Protein AF-A0A067CI54-F1 (afdb_monomer_lite)

Organism: Saprolegnia parasitica (strain CBS 223.65) (NCBI:txid695850)

Foldseek 3Di:
DPPPPPPVPPCPDPPQFAADDPVLVVQLVVLQQDWQDPQLCVQLVHGGGNVVVLVLLVSCLDPSNPVSLVCNQVSRDGGDVCVVVNVSSVVSVVLSVCLVPPAAPQEEGDPSLVVLLVSLQQDFADCVQDVDPSDGNVNQQDDALVSLCVQLVDPRSQVRLVVSLVSHHQYWHPPPPDLQTDGSSLVSQQRNNSDADDALAAGGVNLVSQVVVLQQDFDDPQLCVQQVHDPSDGNVVVPDDPDPPNGDPCCLVDCRLVVVLVSLCSRRNYDDSSDGSSDCVVSCVSRVVPPPDPPDDPPVDPVVVVVVVVVVVVVVVVD

pLDDT: mean 81.91, std 16.92, range [24.89, 96.88]

Sequence (319 aa):
MKLILATALAIASAASAANCTLAQLTAMSDLLATNVTAACATSLKMNTTISTAMGNPYGVCQPACATDLNSLSSGLPVCAETAPIAEGIAQISQMCTSLANPTTNGGPCTAGDMMTHLAVFQTPMWANCSTAMNATMESITPTSPEAIQTLCASATCTAFLSSMEKRLPNCVVAGDISKNAVNIKSTFQSMFGCTRAAVGAPCTMIDMVTVLTTTKTPVWANCSTFLKLPEGATIDKVMPKDDATSLPAGFCTSTCPQYLLSMVKSFPPCTIDGKNISDPTELYTLCPNVKPDKSGAATISVFTWSYAVVLVMAVVVLF

InterPro domains:
  IPR036470 Elicitin superfamily [G3DSA:1.10.239.10] (105-194)
  IPR036470 Elicitin superfamily [SSF48647] (116-190)

Structure (mmCIF, N/CA/C/O backbone):
data_AF-A0A067CI54-F1
#
_entry.id   AF-A0A067CI54-F1
#
loop_
_atom_site.group_PDB
_atom_site.id
_atom_site.type_symbol
_atom_site.label_atom_id
_atom_site.label_alt_id
_atom_site.label_comp_id
_atom_site.label_asym_id
_atom_site.label_entity_id
_atom_site.label_seq_id
_atom_site.pdbx_PDB_ins_code
_atom_site.Cartn_x
_atom_site.Cartn_y
_atom_site.Cartn_z
_atom_site.occupancy
_atom_site.B_iso_or_equiv
_atom_site.auth_seq_id
_atom_site.auth_comp_id
_atom_site.auth_asym_id
_atom_site.auth_atom_id
_atom_site.pdbx_PDB_model_num
ATOM 1 N N . MET A 1 1 ? 7.039 18.223 13.004 1.00 29.91 1 MET A N 1
ATOM 2 C CA . MET A 1 1 ? 5.865 18.967 12.499 1.00 29.91 1 MET A CA 1
ATOM 3 C C . MET A 1 1 ? 4.936 19.246 13.669 1.00 29.91 1 MET A C 1
ATOM 5 O O . MET A 1 1 ? 4.473 18.300 14.287 1.00 29.91 1 MET A O 1
ATOM 9 N N . LYS A 1 2 ? 4.725 20.518 14.027 1.00 24.89 2 LYS A N 1
ATOM 10 C CA . LYS A 1 2 ? 3.671 20.914 14.971 1.00 24.89 2 LYS A CA 1
ATOM 11 C C . LYS A 1 2 ? 2.359 20.884 14.190 1.00 24.89 2 LYS A C 1
ATOM 13 O O . LYS A 1 2 ? 2.193 21.685 13.275 1.00 24.89 2 LYS A O 1
ATOM 18 N N . LEU A 1 3 ? 1.492 19.925 14.498 1.00 25.12 3 LEU A N 1
ATOM 19 C CA . LEU A 1 3 ? 0.140 19.852 13.959 1.00 25.12 3 LEU A CA 1
ATOM 20 C C . LEU A 1 3 ? -0.626 21.053 14.534 1.00 25.12 3 LEU A C 1
ATOM 22 O O . LEU A 1 3 ? -1.067 21.028 15.680 1.00 25.12 3 LEU A O 1
ATOM 26 N N . ILE A 1 4 ? -0.678 22.157 13.790 1.00 29.98 4 ILE A N 1
ATOM 27 C CA . ILE A 1 4 ? -1.502 23.308 14.159 1.00 29.98 4 ILE A CA 1
ATOM 28 C C . ILE A 1 4 ? -2.934 22.903 13.816 1.00 29.98 4 ILE A C 1
ATOM 30 O O . ILE A 1 4 ? -3.375 23.042 12.677 1.00 29.98 4 ILE A O 1
ATOM 34 N N . LEU A 1 5 ? -3.625 22.316 14.797 1.00 37.31 5 LEU A N 1
ATOM 35 C CA . LEU A 1 5 ? -5.071 22.144 14.774 1.00 37.31 5 LEU A CA 1
ATOM 36 C C . LEU A 1 5 ? -5.697 23.529 14.578 1.00 37.31 5 LEU A C 1
ATOM 38 O O . LEU A 1 5 ? -5.758 24.332 15.504 1.00 37.31 5 LEU A O 1
ATOM 42 N N . ALA A 1 6 ? -6.183 23.802 13.374 1.00 33.53 6 ALA A N 1
ATOM 43 C CA . ALA A 1 6 ? -7.205 24.814 13.164 1.00 33.53 6 ALA A CA 1
ATOM 44 C C . ALA A 1 6 ? -8.575 24.170 13.425 1.00 33.53 6 ALA A C 1
ATOM 46 O O . ALA A 1 6 ? -9.426 24.089 12.543 1.00 33.53 6 ALA A O 1
ATOM 47 N N . THR A 1 7 ? -8.787 23.666 14.641 1.00 38.06 7 THR A N 1
ATOM 48 C CA . THR A 1 7 ? -10.141 23.580 15.176 1.00 38.06 7 THR A CA 1
ATOM 49 C C . THR A 1 7 ? -10.572 25.018 15.403 1.00 38.06 7 THR A C 1
ATOM 51 O O . THR A 1 7 ? -9.965 25.742 16.191 1.00 38.06 7 THR A O 1
ATOM 54 N N . ALA A 1 8 ? -11.593 25.462 14.670 1.00 35.59 8 ALA A N 1
ATOM 55 C CA . ALA A 1 8 ? -12.353 26.636 15.054 1.00 35.59 8 ALA A CA 1
ATOM 56 C C . ALA A 1 8 ? -12.898 26.350 16.455 1.00 35.59 8 ALA A C 1
ATOM 58 O O . ALA A 1 8 ? -13.885 25.638 16.634 1.00 35.59 8 ALA A O 1
ATOM 59 N N . LEU A 1 9 ? -12.146 26.825 17.443 1.00 38.53 9 LEU A N 1
ATOM 60 C CA . LEU A 1 9 ? -12.464 26.795 18.847 1.00 38.53 9 LEU A CA 1
ATOM 61 C C . LEU A 1 9 ? -13.744 27.620 18.974 1.00 38.53 9 LEU A C 1
ATOM 63 O O . LEU A 1 9 ? -13.713 28.850 19.019 1.00 38.53 9 LEU A O 1
ATOM 67 N N . ALA A 1 10 ? -14.892 26.949 18.990 1.00 35.69 10 ALA A N 1
ATOM 68 C CA . ALA A 1 10 ? -16.013 27.480 19.728 1.00 35.69 10 ALA A CA 1
ATOM 69 C C . ALA A 1 10 ? -15.491 27.600 21.161 1.00 35.69 10 ALA A C 1
ATOM 71 O O . ALA A 1 10 ? -15.394 26.611 21.884 1.00 35.69 10 ALA A O 1
ATOM 72 N N . ILE A 1 11 ? -15.060 28.808 21.529 1.00 39.19 11 ILE A N 1
ATOM 73 C CA . ILE A 1 11 ? -14.808 29.219 22.904 1.00 39.19 11 ILE A CA 1
ATOM 74 C C . ILE A 1 11 ? -16.187 29.207 23.570 1.00 39.19 11 ILE A C 1
ATOM 76 O O . ILE A 1 11 ? -16.815 30.238 23.793 1.00 39.19 11 ILE A O 1
ATOM 80 N N . ALA A 1 12 ? -16.714 28.007 23.809 1.00 41.66 12 ALA A N 1
ATOM 81 C CA . ALA A 1 12 ? -17.683 27.795 24.849 1.00 41.66 12 ALA A CA 1
ATOM 82 C C . ALA A 1 12 ? -16.918 28.131 26.123 1.00 41.66 12 ALA A C 1
ATOM 84 O O . ALA A 1 12 ? -15.930 27.482 26.461 1.00 41.66 12 ALA A O 1
ATOM 85 N N . SER A 1 13 ? -17.316 29.237 26.739 1.00 42.75 13 SER A N 1
ATOM 86 C CA . SER A 1 13 ? -16.953 29.627 28.091 1.00 42.75 13 SER A CA 1
ATOM 87 C C . SER A 1 13 ? -16.638 28.395 28.937 1.00 42.75 13 SER A C 1
ATOM 89 O O . SER A 1 13 ? -17.540 27.603 29.220 1.00 42.75 13 SER A O 1
ATOM 91 N N . ALA A 1 14 ? -15.377 28.244 29.347 1.00 45.88 14 ALA A N 1
ATOM 92 C CA . ALA A 1 14 ? -15.015 27.383 30.457 1.00 45.88 14 ALA A CA 1
ATOM 93 C C . ALA A 1 14 ? -15.656 27.984 31.716 1.00 45.88 14 ALA A C 1
ATOM 95 O O . ALA A 1 14 ? -15.010 28.655 32.515 1.00 45.88 14 ALA A O 1
ATOM 96 N N . ALA A 1 15 ? -16.967 27.791 31.869 1.00 52.84 15 ALA A N 1
ATOM 97 C CA . ALA A 1 15 ? -17.544 27.681 33.189 1.00 52.84 15 ALA A CA 1
ATOM 98 C C . ALA A 1 15 ? -16.698 26.606 33.865 1.00 52.84 15 ALA A C 1
ATOM 100 O O . ALA A 1 15 ? -16.599 25.501 33.332 1.00 52.84 15 ALA A O 1
ATOM 101 N N . SER A 1 16 ? -15.990 26.966 34.935 1.00 63.06 16 SER A N 1
ATOM 102 C CA . SER A 1 16 ? -15.165 26.037 35.699 1.00 63.06 16 SER A CA 1
ATOM 103 C C . SER A 1 16 ? -16.047 24.852 36.070 1.00 63.06 16 SER A C 1
ATOM 105 O O . SER A 1 16 ? -16.885 24.968 36.969 1.00 63.06 16 SER A O 1
ATOM 107 N N . ALA A 1 17 ? -15.943 23.760 35.309 1.00 70.06 17 ALA A N 1
ATOM 108 C CA . ALA A 1 17 ? -16.702 22.560 35.588 1.00 70.06 17 ALA A CA 1
ATOM 109 C C . ALA A 1 17 ? -16.375 22.169 37.030 1.00 70.06 17 ALA A C 1
ATOM 111 O O . ALA A 1 17 ? -15.225 22.282 37.459 1.00 70.06 17 ALA A O 1
ATOM 112 N N . ALA A 1 18 ? -17.391 21.799 37.804 1.00 88.38 18 ALA A N 1
ATOM 113 C CA . ALA A 1 18 ? -17.148 21.357 39.166 1.00 88.38 18 ALA A CA 1
ATOM 114 C C . ALA A 1 18 ? -16.216 20.136 39.142 1.00 88.38 18 ALA A C 1
ATOM 116 O O . ALA A 1 18 ? -16.300 19.307 38.228 1.00 88.38 18 ALA A O 1
ATOM 117 N N . ASN A 1 19 ? -15.349 20.030 40.150 1.00 92.94 19 ASN A N 1
ATOM 118 C CA . ASN A 1 19 ? -14.553 18.825 40.356 1.00 92.94 19 ASN A CA 1
ATOM 119 C C . ASN A 1 19 ? -15.489 17.622 40.524 1.00 92.94 19 ASN A C 1
ATOM 121 O O . ASN A 1 19 ? -16.559 17.730 41.135 1.00 92.94 19 ASN A O 1
ATOM 125 N N . CYS A 1 20 ? -15.080 16.477 39.995 1.00 92.50 20 CYS A N 1
ATOM 126 C CA . CYS A 1 20 ? -15.814 15.236 40.118 1.00 92.50 20 CYS A CA 1
ATOM 127 C C . CYS A 1 20 ? -15.921 14.838 41.594 1.00 92.50 20 CYS A C 1
ATOM 129 O O . CYS A 1 20 ? -14.957 14.851 42.360 1.00 92.50 20 CYS A O 1
ATOM 131 N N . THR A 1 21 ? -17.111 14.409 41.991 1.00 95.38 21 THR A N 1
ATOM 132 C CA . THR A 1 21 ? -17.309 13.711 43.261 1.00 95.38 21 THR A CA 1
ATOM 133 C C . THR A 1 21 ? -16.669 12.321 43.211 1.00 95.38 21 THR A C 1
ATOM 135 O O . THR A 1 21 ? -16.510 11.728 42.141 1.00 95.38 21 THR A O 1
ATOM 138 N N . LEU A 1 22 ? -16.370 11.743 44.378 1.00 94.75 22 LEU A N 1
ATOM 139 C CA . LEU A 1 22 ? -15.865 10.367 44.470 1.00 94.75 22 LEU A CA 1
ATOM 140 C C . LEU A 1 22 ? -16.804 9.352 43.789 1.00 94.75 22 LEU A C 1
ATOM 142 O O . LEU A 1 22 ? -16.337 8.415 43.144 1.00 94.75 22 LEU A O 1
ATOM 146 N N . ALA A 1 23 ? -18.121 9.562 43.881 1.00 94.88 23 ALA A N 1
ATOM 147 C CA . ALA A 1 23 ? -19.112 8.721 43.215 1.00 94.88 23 ALA A CA 1
ATOM 148 C C . ALA A 1 23 ? -19.005 8.804 41.682 1.00 94.88 23 ALA A C 1
ATOM 150 O O . ALA A 1 23 ? -19.072 7.779 41.012 1.00 94.88 23 ALA A O 1
ATOM 151 N N . GLN A 1 24 ? -18.775 9.999 41.126 1.00 94.19 24 GLN A N 1
ATOM 152 C CA . GLN A 1 24 ? -18.566 10.182 39.685 1.00 94.19 24 GLN A CA 1
ATOM 153 C C . GLN A 1 24 ? -17.254 9.545 39.209 1.00 94.19 24 GLN A C 1
ATOM 155 O O . GLN A 1 24 ? -17.244 8.890 38.170 1.00 94.19 24 GLN A O 1
ATOM 160 N N . LEU A 1 25 ? -16.166 9.675 39.975 1.00 92.31 25 LEU A N 1
ATOM 161 C CA . LEU A 1 25 ? -14.895 9.011 39.656 1.00 92.31 25 LEU A CA 1
ATOM 162 C C . LEU A 1 25 ? -15.024 7.481 39.696 1.00 92.31 25 LEU A C 1
ATOM 164 O O . LEU A 1 25 ? -14.491 6.797 38.824 1.00 92.31 25 LEU A O 1
ATOM 168 N N . THR A 1 26 ? -15.773 6.951 40.667 1.00 93.44 26 THR A N 1
ATOM 169 C CA . THR A 1 26 ? -16.059 5.511 40.772 1.00 93.44 26 THR A CA 1
ATOM 170 C C . THR A 1 26 ? -16.885 5.037 39.577 1.00 93.44 26 THR A C 1
ATOM 172 O O . THR A 1 26 ? -16.479 4.104 38.894 1.00 93.44 26 THR A O 1
ATOM 175 N N . ALA A 1 27 ? -17.967 5.747 39.239 1.00 92.50 27 ALA A N 1
ATOM 176 C CA . ALA A 1 27 ? -18.803 5.425 38.083 1.00 92.50 27 ALA A CA 1
ATOM 177 C C . ALA A 1 27 ? -18.020 5.452 36.759 1.00 92.50 27 ALA A C 1
ATOM 179 O O . ALA A 1 27 ? -18.217 4.592 35.906 1.00 92.50 27 ALA A O 1
ATOM 180 N N . MET A 1 28 ? -17.097 6.405 36.594 1.00 92.06 28 MET A N 1
ATOM 181 C CA . MET A 1 28 ? -16.201 6.450 35.436 1.00 92.06 28 MET A CA 1
ATOM 182 C C . MET A 1 28 ? -15.272 5.227 35.386 1.00 92.06 28 MET A C 1
ATOM 184 O O . MET A 1 28 ? -15.106 4.631 34.322 1.00 92.06 28 MET A O 1
ATOM 188 N N . SER A 1 29 ? -14.667 4.851 36.516 1.00 92.38 29 SER A N 1
ATOM 189 C CA . SER A 1 29 ? -13.809 3.664 36.602 1.00 92.38 29 SER A CA 1
ATOM 190 C C . SER A 1 29 ? -14.582 2.387 36.265 1.00 92.38 29 SER A C 1
ATOM 192 O O . SER A 1 29 ? -14.108 1.580 35.465 1.00 92.38 29 SER A O 1
ATOM 194 N N . ASP A 1 30 ? -15.788 2.229 36.812 1.00 93.44 30 ASP A N 1
ATOM 195 C CA . ASP A 1 30 ? -16.655 1.075 36.559 1.00 93.44 30 ASP A CA 1
ATOM 196 C C . ASP A 1 30 ? -17.083 1.005 35.086 1.00 93.44 30 ASP A C 1
ATOM 198 O O . ASP A 1 30 ? -17.053 -0.063 34.468 1.00 93.44 30 ASP A O 1
ATOM 202 N N . LEU A 1 31 ? -17.405 2.154 34.482 1.00 92.00 31 LEU A N 1
ATOM 203 C CA . LEU A 1 31 ? -17.728 2.250 33.060 1.00 92.00 31 LEU A CA 1
ATOM 204 C C . LEU A 1 31 ? -16.547 1.804 32.186 1.00 92.00 31 LEU A C 1
ATOM 206 O O . LEU A 1 31 ? -16.717 0.975 31.298 1.00 92.00 31 LEU A O 1
ATOM 210 N N . LEU A 1 32 ? -15.333 2.290 32.456 1.00 90.06 32 LEU A N 1
ATOM 211 C CA . LEU A 1 32 ? -14.134 1.923 31.690 1.00 90.06 32 LEU A CA 1
ATOM 212 C C . LEU A 1 32 ? -13.713 0.457 31.884 1.00 90.06 32 LEU A C 1
ATOM 214 O O . LEU A 1 32 ? -13.119 -0.134 30.976 1.00 90.06 32 LEU A O 1
ATOM 218 N N . ALA A 1 33 ? -14.022 -0.126 33.045 1.00 93.44 33 ALA A N 1
ATOM 219 C CA . ALA A 1 33 ? -13.789 -1.532 33.365 1.00 93.44 33 ALA A CA 1
ATOM 220 C C . ALA A 1 33 ? -14.880 -2.472 32.823 1.00 93.44 33 ALA A C 1
ATOM 222 O O . ALA A 1 33 ? -14.707 -3.691 32.855 1.00 93.44 33 ALA A O 1
ATOM 223 N N . THR A 1 34 ? -15.991 -1.933 32.315 1.00 93.62 34 THR A N 1
ATOM 224 C CA . THR A 1 34 ? -17.075 -2.739 31.752 1.00 93.62 34 THR A CA 1
ATOM 225 C C . THR A 1 34 ? -16.582 -3.483 30.511 1.00 93.62 34 THR A C 1
ATOM 227 O O . THR A 1 34 ? -15.892 -2.918 29.656 1.00 93.62 34 THR A O 1
ATOM 230 N N . ASN A 1 35 ? -16.920 -4.771 30.421 1.00 93.56 35 ASN A N 1
ATOM 231 C CA . ASN A 1 35 ? -16.628 -5.573 29.237 1.00 93.56 35 ASN A CA 1
ATOM 232 C C . ASN A 1 35 ? -17.430 -5.049 28.050 1.00 93.56 35 ASN A C 1
ATOM 234 O O . ASN A 1 35 ? -18.619 -4.762 28.188 1.00 93.56 35 ASN A O 1
ATOM 238 N N . VAL A 1 36 ? -16.796 -4.983 26.880 1.00 93.12 36 VAL A N 1
ATOM 239 C CA . VAL A 1 36 ? -17.529 -4.681 25.651 1.00 93.12 36 VAL A CA 1
ATOM 240 C C . VAL A 1 36 ? -18.566 -5.772 25.372 1.00 93.12 36 VAL A C 1
ATOM 242 O O . VAL A 1 36 ? -18.401 -6.930 25.771 1.00 93.12 36 VAL A O 1
ATOM 245 N N . THR A 1 37 ? -19.636 -5.430 24.658 1.00 95.25 37 THR A N 1
ATOM 246 C CA . THR A 1 37 ? -20.653 -6.403 24.253 1.00 95.25 37 THR A CA 1
ATOM 247 C C . THR A 1 37 ? -20.031 -7.583 23.502 1.00 95.25 37 THR A C 1
ATOM 249 O O . THR A 1 37 ? -19.019 -7.449 22.815 1.00 95.25 37 THR A O 1
ATOM 252 N N . ALA A 1 38 ? -20.669 -8.757 23.558 1.00 92.81 38 ALA A N 1
ATOM 253 C CA . ALA A 1 38 ? -20.185 -9.948 22.851 1.00 92.81 38 ALA A CA 1
ATOM 254 C C . ALA A 1 38 ? -20.029 -9.721 21.332 1.00 92.81 38 ALA A C 1
ATOM 256 O O . ALA A 1 38 ? -19.108 -10.259 20.713 1.00 92.81 38 ALA A O 1
ATOM 257 N N . ALA A 1 39 ? -20.899 -8.897 20.736 1.00 92.19 39 ALA A N 1
ATOM 258 C CA . ALA A 1 39 ? -20.802 -8.502 19.333 1.00 92.19 39 ALA A CA 1
ATOM 259 C C . ALA A 1 39 ? -19.530 -7.681 19.074 1.00 92.19 39 ALA A C 1
ATOM 261 O O . ALA A 1 39 ? -18.763 -8.002 18.162 1.00 92.19 39 ALA A O 1
ATOM 262 N N . CYS A 1 40 ? -19.266 -6.676 19.913 1.00 90.75 40 CYS A N 1
ATOM 263 C CA . CYS A 1 40 ? -18.050 -5.884 19.826 1.00 90.75 40 CYS A CA 1
ATOM 264 C C . CYS A 1 40 ? -16.797 -6.730 20.079 1.00 90.75 40 CYS A C 1
ATOM 266 O O . CYS A 1 40 ? -15.885 -6.722 19.259 1.00 90.75 40 CYS A O 1
ATOM 268 N N . ALA A 1 41 ? -16.783 -7.552 21.130 1.00 88.69 41 ALA A N 1
ATOM 269 C CA . ALA A 1 41 ? -15.689 -8.472 21.440 1.00 88.69 41 ALA A CA 1
ATOM 270 C C . ALA A 1 41 ? -15.360 -9.402 20.260 1.00 88.69 41 ALA A C 1
ATOM 272 O O . ALA A 1 41 ? -14.196 -9.601 19.913 1.00 88.69 41 ALA A O 1
ATOM 273 N N . THR A 1 42 ? -16.390 -9.932 19.593 1.00 85.56 42 THR A N 1
ATOM 274 C CA . THR A 1 42 ? -16.230 -10.768 18.393 1.00 85.56 42 THR A CA 1
ATOM 275 C C . THR A 1 42 ? -15.590 -9.980 17.252 1.00 85.56 42 THR A C 1
ATOM 277 O O . THR A 1 42 ? -14.663 -10.468 16.607 1.00 85.56 42 THR A O 1
ATOM 280 N N . SER A 1 43 ? -16.043 -8.745 17.025 1.00 82.12 43 SER A N 1
ATOM 281 C CA . SER A 1 43 ? -15.488 -7.851 16.005 1.00 82.12 43 SER A CA 1
ATOM 282 C C . SER A 1 43 ? -14.028 -7.476 16.287 1.00 82.12 43 SER A C 1
ATOM 284 O O . SER A 1 43 ? -13.199 -7.469 15.377 1.00 82.12 43 SER A O 1
ATOM 286 N N . LEU A 1 44 ? -13.696 -7.222 17.554 1.00 81.00 44 LEU A N 1
ATOM 287 C CA . LEU A 1 44 ? -12.336 -6.957 18.025 1.00 81.00 44 LEU A CA 1
ATOM 288 C C . LEU A 1 44 ? -11.460 -8.217 18.065 1.00 81.00 44 LEU A C 1
ATOM 290 O O . LEU A 1 44 ? -10.245 -8.108 18.202 1.00 81.00 44 LEU A O 1
ATOM 294 N N . LYS A 1 45 ? -12.068 -9.407 17.950 1.00 80.38 45 LYS A N 1
ATOM 295 C CA . LYS A 1 45 ? -11.440 -10.719 18.168 1.00 80.38 45 LYS A CA 1
ATOM 296 C C . LYS A 1 45 ? -10.784 -10.847 19.550 1.00 80.38 45 LYS A C 1
ATOM 298 O O . LYS A 1 45 ? -9.787 -11.548 19.703 1.00 80.38 45 LYS A O 1
ATOM 303 N N . MET A 1 46 ? -11.344 -10.181 20.559 1.00 76.88 46 MET A N 1
ATOM 304 C CA . MET A 1 46 ? -10.867 -10.223 21.941 1.00 76.88 46 MET A CA 1
ATOM 305 C C . MET A 1 46 ? -12.016 -9.961 22.919 1.00 76.88 46 MET A C 1
ATOM 307 O O . MET A 1 46 ? -12.826 -9.065 22.701 1.00 76.88 46 MET A O 1
ATOM 311 N N . ASN A 1 47 ? -12.075 -10.723 24.015 1.00 81.19 47 ASN A N 1
ATOM 312 C CA . ASN A 1 47 ? -12.949 -10.404 25.143 1.00 81.19 47 ASN A CA 1
ATOM 313 C C . ASN A 1 47 ? -12.217 -9.399 26.037 1.00 81.19 47 ASN A C 1
ATOM 315 O O . ASN A 1 47 ? -11.154 -9.723 26.566 1.00 81.19 47 ASN A O 1
ATOM 319 N N . THR A 1 48 ? -12.714 -8.166 26.112 1.00 87.62 48 THR A N 1
ATOM 320 C CA . THR A 1 48 ? -11.944 -7.041 26.647 1.00 87.62 48 THR A CA 1
ATOM 321 C C . THR A 1 48 ? -12.827 -5.964 27.270 1.00 87.62 48 THR A C 1
ATOM 323 O O . THR A 1 48 ? -14.044 -5.966 27.089 1.00 87.62 48 THR A O 1
ATOM 326 N N . THR A 1 49 ? -12.207 -5.029 27.985 1.00 91.31 49 THR A N 1
ATOM 327 C CA . THR A 1 49 ? -12.872 -3.857 28.567 1.00 91.31 49 THR A CA 1
ATOM 328 C C . THR A 1 49 ? -12.993 -2.717 27.560 1.00 91.31 49 THR A C 1
ATOM 330 O O . THR A 1 49 ? -12.232 -2.647 26.590 1.00 91.31 49 THR A O 1
ATOM 333 N N . ILE A 1 50 ? -13.898 -1.772 27.819 1.00 86.62 50 ILE A N 1
ATOM 334 C CA . ILE A 1 50 ? -14.028 -0.543 27.023 1.00 86.62 50 ILE A CA 1
ATOM 335 C C . ILE A 1 50 ? -12.693 0.219 26.947 1.00 86.62 50 ILE A C 1
ATOM 337 O O . ILE A 1 50 ? -12.282 0.621 25.858 1.00 86.62 50 ILE A O 1
ATOM 341 N N . SER A 1 51 ? -11.970 0.359 28.066 1.00 86.31 51 SER A N 1
ATOM 342 C CA . SER A 1 51 ? -10.672 1.055 28.090 1.00 86.31 51 SER A CA 1
ATOM 343 C C . SER A 1 51 ? -9.634 0.432 27.155 1.00 86.31 51 SER A C 1
ATOM 345 O O . SER A 1 51 ? -8.918 1.139 26.449 1.00 86.31 51 SER A O 1
ATOM 347 N N . THR A 1 52 ? -9.579 -0.897 27.105 1.00 84.25 52 THR A N 1
ATOM 348 C CA . THR A 1 52 ? -8.652 -1.624 26.234 1.00 84.25 52 THR A CA 1
ATOM 349 C C . THR A 1 52 ? -9.112 -1.559 24.778 1.00 84.25 52 THR A C 1
ATOM 351 O O . THR A 1 52 ? -8.291 -1.382 23.880 1.00 84.25 52 THR A O 1
ATOM 354 N N . ALA A 1 53 ? -10.424 -1.649 24.531 1.00 85.12 53 ALA A N 1
ATOM 355 C CA . ALA A 1 53 ? -11.007 -1.521 23.197 1.00 85.12 53 ALA A CA 1
ATOM 356 C C . ALA A 1 53 ? -10.731 -0.148 22.565 1.00 85.12 53 ALA A C 1
ATOM 358 O O . ALA A 1 53 ? -10.478 -0.075 21.365 1.00 85.12 53 ALA A O 1
ATOM 359 N N . MET A 1 54 ? -10.698 0.927 23.361 1.00 82.81 54 MET A N 1
ATOM 360 C CA . MET A 1 54 ? -10.313 2.267 22.898 1.00 82.81 54 MET A CA 1
ATOM 361 C C . MET A 1 54 ? -8.868 2.347 22.383 1.00 82.81 54 MET A C 1
ATOM 363 O O . MET A 1 54 ? -8.568 3.209 21.562 1.00 82.81 54 MET A O 1
ATOM 367 N N . GLY A 1 55 ? -7.985 1.435 22.807 1.00 80.25 55 GLY A N 1
ATOM 368 C CA . GLY A 1 55 ? -6.646 1.280 22.230 1.00 80.25 55 GLY A CA 1
ATOM 369 C C . GLY A 1 55 ? -6.655 0.741 20.793 1.00 80.25 55 GLY A C 1
ATOM 370 O O . GLY A 1 55 ? -5.647 0.832 20.099 1.00 80.25 55 GLY A O 1
ATOM 371 N N . ASN A 1 56 ? -7.794 0.216 20.328 1.00 77.12 56 ASN A N 1
ATOM 372 C CA . ASN A 1 56 ? -8.053 -0.166 18.943 1.00 77.12 56 ASN A CA 1
ATOM 373 C C . ASN A 1 56 ? -9.186 0.709 18.361 1.00 77.12 56 ASN A C 1
ATOM 375 O O . ASN A 1 56 ? -10.315 0.231 18.188 1.00 77.12 56 ASN A O 1
ATOM 379 N N . PRO A 1 57 ? -8.899 1.989 18.046 1.00 76.06 57 PRO A N 1
ATOM 380 C CA . PRO A 1 57 ? -9.886 2.961 17.571 1.00 76.06 57 PRO A CA 1
ATOM 381 C C . PRO A 1 57 ? -10.720 2.447 16.389 1.00 76.06 57 PRO A C 1
ATOM 383 O O . PRO A 1 57 ? -11.929 2.644 16.313 1.00 76.06 57 PRO A O 1
ATOM 386 N N . TYR A 1 58 ? -10.093 1.722 15.472 1.00 75.88 58 TYR A N 1
ATOM 387 C CA . TYR A 1 58 ? -10.781 1.142 14.327 1.00 75.88 58 TYR A CA 1
ATOM 388 C C . TYR A 1 58 ? -11.774 0.042 14.710 1.00 75.88 58 TYR A C 1
ATOM 390 O O . TYR A 1 58 ? -12.878 -0.051 14.159 1.00 75.88 58 TYR A O 1
ATOM 398 N N . GLY A 1 59 ? -11.353 -0.823 15.630 1.00 81.88 59 GLY A N 1
ATOM 399 C CA . GLY A 1 59 ? -12.151 -1.925 16.120 1.00 81.88 59 GLY A CA 1
ATOM 400 C C . GLY A 1 59 ? -13.411 -1.432 16.828 1.00 81.88 59 GLY A C 1
ATOM 401 O O . GLY A 1 59 ? -14.502 -1.915 16.525 1.00 81.88 59 GLY A O 1
ATOM 402 N N . VAL A 1 60 ? -13.274 -0.422 17.695 1.00 87.44 60 VAL A N 1
ATOM 403 C CA . VAL A 1 60 ? -14.415 0.187 18.403 1.00 87.44 60 VAL A CA 1
ATOM 404 C C . VAL A 1 60 ? -15.351 0.961 17.464 1.00 87.44 60 VAL A C 1
ATOM 406 O O . VAL A 1 60 ? -16.529 1.118 17.763 1.00 87.44 60 VAL A O 1
ATOM 409 N N . CYS A 1 61 ? -14.879 1.369 16.283 1.00 87.12 61 CYS A N 1
ATOM 410 C CA . CYS A 1 61 ? -15.720 1.978 15.252 1.00 87.12 61 CYS A CA 1
ATOM 411 C C . CYS A 1 61 ? -16.461 0.982 14.350 1.00 87.12 61 CYS A C 1
ATOM 413 O O . CYS A 1 61 ? -17.167 1.402 13.431 1.00 87.12 61 CYS A O 1
ATOM 415 N N . GLN A 1 62 ? -16.314 -0.332 14.551 1.00 86.06 62 GLN A N 1
ATOM 416 C CA . GLN A 1 62 ? -17.128 -1.291 13.804 1.00 86.06 62 GLN A CA 1
ATOM 417 C C . GLN A 1 62 ? -18.602 -1.190 14.240 1.00 86.06 62 GLN A C 1
ATOM 419 O O . GLN A 1 62 ? -18.867 -0.980 15.423 1.00 86.06 62 GLN A O 1
ATOM 424 N N . PRO A 1 63 ? -19.582 -1.409 13.338 1.00 87.81 63 PRO A N 1
ATOM 425 C CA . PRO A 1 63 ? -21.005 -1.334 13.689 1.00 87.81 63 PRO A CA 1
ATOM 426 C C . PRO A 1 63 ? -21.398 -2.201 14.895 1.00 87.81 63 PRO A C 1
ATOM 428 O O . PRO A 1 63 ? -22.263 -1.823 15.679 1.00 87.81 63 PRO A O 1
ATOM 431 N N . ALA A 1 64 ? -20.717 -3.336 15.085 1.00 91.44 64 ALA A N 1
ATOM 432 C CA . ALA A 1 64 ? -20.912 -4.236 16.220 1.00 91.44 64 ALA A CA 1
ATOM 433 C C . ALA A 1 64 ? -20.562 -3.618 17.592 1.00 91.44 64 ALA A C 1
ATOM 435 O O . ALA A 1 64 ? -21.013 -4.134 18.608 1.00 91.44 64 ALA A O 1
ATOM 436 N N . CYS A 1 65 ? -19.779 -2.536 17.620 1.00 92.00 65 CYS A N 1
ATOM 437 C CA . CYS A 1 65 ? -19.354 -1.809 18.819 1.00 92.00 65 CYS A CA 1
ATOM 438 C C . CYS A 1 65 ? -20.133 -0.503 19.052 1.00 92.00 65 CYS A C 1
ATOM 440 O O . CYS A 1 65 ? -19.857 0.213 20.013 1.00 92.00 65 CYS A O 1
ATOM 442 N N . ALA A 1 66 ? -21.120 -0.178 18.206 1.00 90.81 66 ALA A N 1
ATOM 443 C CA . ALA A 1 66 ? -21.863 1.081 18.304 1.00 90.81 66 ALA A CA 1
ATOM 444 C C . ALA A 1 66 ? -22.580 1.243 19.657 1.00 90.81 66 ALA A C 1
ATOM 446 O O . ALA A 1 66 ? -22.604 2.338 20.216 1.00 90.81 66 ALA A O 1
ATOM 447 N N . THR A 1 67 ? -23.128 0.155 20.208 1.00 93.00 67 THR A N 1
ATOM 448 C CA . THR A 1 67 ? -23.766 0.165 21.532 1.00 93.00 67 THR A CA 1
ATOM 449 C C . THR A 1 67 ? -22.766 0.515 22.627 1.00 93.00 67 THR A C 1
ATOM 451 O O . THR A 1 67 ? -23.047 1.400 23.426 1.00 93.00 67 THR A O 1
ATOM 454 N N . ASP A 1 68 ? -21.591 -0.119 22.632 1.00 93.62 68 ASP A N 1
ATOM 455 C CA . ASP A 1 68 ? -20.541 0.128 23.627 1.00 93.62 68 ASP A CA 1
ATOM 456 C C . ASP A 1 68 ? -20.049 1.579 23.589 1.00 93.62 68 ASP A C 1
ATOM 458 O O . ASP A 1 68 ? -19.933 2.227 24.629 1.00 93.62 68 ASP A O 1
ATOM 462 N N . LEU A 1 69 ? -19.826 2.119 22.386 1.00 90.69 69 LEU A N 1
ATOM 463 C CA . LEU A 1 69 ? -19.392 3.504 22.211 1.00 90.69 69 LEU A CA 1
ATOM 464 C C . LEU A 1 69 ? -20.468 4.505 22.669 1.00 90.69 69 LEU A C 1
ATOM 466 O O . LEU A 1 69 ? -20.153 5.493 23.334 1.00 90.69 69 LEU A O 1
ATOM 470 N N . ASN A 1 70 ? -21.743 4.228 22.383 1.00 91.50 70 ASN A N 1
ATOM 471 C CA . ASN A 1 70 ? -22.862 5.044 22.857 1.00 91.50 70 ASN A CA 1
ATOM 472 C C . ASN A 1 70 ? -23.026 4.966 24.382 1.00 91.50 70 ASN A C 1
ATOM 474 O O . ASN A 1 70 ? -23.269 5.988 25.025 1.00 91.50 70 ASN A O 1
ATOM 478 N N . SER A 1 71 ? -22.875 3.782 24.982 1.00 91.62 71 SER A N 1
ATOM 479 C CA . SER A 1 71 ? -22.896 3.604 26.439 1.00 91.62 71 SER A CA 1
ATOM 480 C C . SER A 1 71 ? -21.762 4.370 27.112 1.00 91.62 71 SER A C 1
ATOM 482 O O . SER A 1 71 ? -21.995 5.042 28.113 1.00 91.62 71 SER A O 1
ATOM 484 N N . LEU A 1 72 ? -20.564 4.356 26.526 1.00 91.50 72 LEU A N 1
ATOM 485 C CA . LEU A 1 72 ? -19.438 5.144 27.013 1.00 91.50 72 LEU A CA 1
ATOM 486 C C . LEU A 1 72 ? -19.714 6.654 26.920 1.00 91.50 72 LEU A C 1
ATOM 488 O O . LEU A 1 72 ? -19.527 7.374 27.898 1.00 91.50 72 LEU A O 1
ATOM 492 N N . SER A 1 73 ? -20.199 7.134 25.770 1.00 90.00 73 SER A N 1
ATOM 493 C CA . SER A 1 73 ? -20.496 8.559 25.570 1.00 90.00 73 SER A CA 1
ATOM 494 C C . SER A 1 73 ? -21.631 9.068 26.460 1.00 90.00 73 SER A C 1
ATOM 496 O O . SER A 1 73 ? -21.610 10.231 26.853 1.00 90.00 73 SER A O 1
ATOM 498 N N . SER A 1 74 ? -22.635 8.236 26.739 1.00 92.44 74 SER A N 1
ATOM 499 C CA . SER A 1 74 ? -23.813 8.612 27.534 1.00 92.44 74 SER A CA 1
ATOM 500 C C . SER A 1 74 ? -23.625 8.404 29.039 1.00 92.44 74 SER A C 1
ATOM 502 O O . SER A 1 74 ? -24.277 9.079 29.832 1.00 92.44 74 SER A O 1
ATOM 504 N N . GLY A 1 75 ? -22.740 7.485 29.436 1.00 91.81 75 GLY A N 1
ATOM 505 C CA . GLY A 1 75 ? -22.478 7.140 30.832 1.00 91.81 75 GLY A CA 1
ATOM 506 C C . GLY A 1 75 ? -21.382 7.969 31.503 1.00 91.81 75 GLY A C 1
ATOM 507 O O . GLY A 1 75 ? -21.243 7.895 32.724 1.00 91.81 75 GLY A O 1
ATOM 508 N N . LEU A 1 76 ? -20.597 8.745 30.745 1.00 91.75 76 LEU A N 1
ATOM 509 C CA . LEU A 1 76 ? -19.505 9.534 31.311 1.00 91.75 76 LEU A CA 1
ATOM 510 C C . LEU A 1 76 ? -20.062 10.713 32.138 1.00 91.75 76 LEU A C 1
ATOM 512 O O . LEU A 1 76 ? -20.789 11.549 31.595 1.00 91.75 76 LEU A O 1
ATOM 516 N N . PRO A 1 77 ? -19.725 10.834 33.435 1.00 90.69 77 PRO A N 1
ATOM 517 C CA . PRO A 1 77 ? -20.164 11.978 34.223 1.00 90.69 77 PRO A CA 1
ATOM 518 C C . PRO A 1 77 ? -19.533 13.272 33.698 1.00 90.69 77 PRO A C 1
ATOM 520 O O . PRO A 1 77 ? -18.380 13.278 33.278 1.00 90.69 77 PRO A O 1
ATOM 523 N N . VAL A 1 78 ? -20.271 14.383 33.745 1.00 89.75 78 VAL A N 1
ATOM 524 C CA . VAL A 1 78 ? -19.788 15.701 33.296 1.00 89.75 78 VAL A CA 1
ATOM 525 C C . VAL A 1 78 ? -19.176 16.453 34.482 1.00 89.75 78 VAL A C 1
ATOM 527 O O . VAL A 1 78 ? -19.900 16.965 35.335 1.00 89.75 78 VAL A O 1
ATOM 530 N N . CYS A 1 79 ? -17.846 16.499 34.551 1.00 92.31 79 CYS A N 1
ATOM 531 C CA . CYS A 1 79 ? -17.068 17.227 35.558 1.00 92.31 79 CYS A CA 1
ATOM 532 C C . CYS A 1 79 ? -15.667 17.573 35.012 1.00 92.31 79 CYS A C 1
ATOM 534 O O . CYS A 1 79 ? -15.325 17.197 33.889 1.00 92.31 79 CYS A O 1
ATOM 536 N N . ALA A 1 80 ? -14.872 18.351 35.753 1.00 90.31 80 ALA A N 1
ATOM 537 C CA . ALA A 1 80 ? -13.592 18.873 35.257 1.00 90.31 80 ALA A CA 1
ATOM 538 C C . ALA A 1 80 ? -12.599 17.772 34.841 1.00 90.31 80 ALA A C 1
ATOM 540 O O . ALA A 1 80 ? -11.946 17.879 33.805 1.00 90.31 80 ALA A O 1
ATOM 541 N N . GLU A 1 81 ? -12.509 16.697 35.619 1.00 91.75 81 GLU A N 1
ATOM 542 C CA . GLU A 1 81 ? -11.547 15.611 35.429 1.00 91.75 81 GLU A CA 1
ATOM 543 C C . GLU A 1 81 ? -11.944 14.669 34.282 1.00 91.75 81 GLU A C 1
ATOM 545 O O . GLU A 1 81 ? -11.080 14.029 33.685 1.00 91.75 81 GLU A O 1
ATOM 550 N N . THR A 1 82 ? -13.233 14.601 33.931 1.00 89.69 82 THR A N 1
ATOM 551 C CA . THR A 1 82 ? -13.730 13.773 32.820 1.00 89.69 82 THR A CA 1
ATOM 552 C C . THR A 1 82 ? -13.728 14.497 31.482 1.00 89.69 82 THR A C 1
ATOM 554 O O . THR A 1 82 ? -13.795 13.836 30.448 1.00 89.69 82 THR A O 1
ATOM 557 N N . ALA A 1 83 ? -13.608 15.828 31.467 1.00 88.00 83 ALA A N 1
ATOM 558 C CA . ALA A 1 83 ? -13.566 16.631 30.247 1.00 88.00 83 ALA A CA 1
ATOM 559 C C . ALA A 1 83 ? -12.574 16.110 29.179 1.00 88.00 83 ALA A C 1
ATOM 561 O O . ALA A 1 83 ? -13.007 15.915 28.042 1.00 88.00 83 ALA A O 1
ATOM 562 N N . PRO A 1 84 ? -11.298 15.793 29.493 1.00 86.69 84 PRO A N 1
ATOM 563 C CA . PRO A 1 84 ? -10.375 15.248 28.491 1.00 86.69 84 PRO A CA 1
ATOM 564 C C . PRO A 1 84 ? -10.774 13.851 27.987 1.00 86.69 84 PRO A C 1
ATOM 566 O O . PRO A 1 84 ? -10.516 13.513 26.834 1.00 86.69 84 PRO A O 1
ATOM 569 N N . ILE A 1 85 ? -11.435 13.035 28.815 1.00 87.12 85 ILE A N 1
ATOM 570 C CA . ILE A 1 85 ? -11.945 11.720 28.397 1.00 87.12 85 ILE A CA 1
ATOM 571 C C . ILE A 1 85 ? -13.147 11.898 27.464 1.00 87.12 85 ILE A C 1
ATOM 573 O O . ILE A 1 85 ? -13.210 11.247 26.424 1.00 87.12 85 ILE A O 1
ATOM 577 N N . ALA A 1 86 ? -14.067 12.810 27.792 1.00 87.31 86 ALA A N 1
ATOM 578 C CA . ALA A 1 86 ? -15.196 13.164 26.937 1.00 87.31 86 ALA A CA 1
ATOM 579 C C . ALA A 1 86 ? -14.725 13.690 25.574 1.00 87.31 86 ALA A C 1
ATOM 581 O O . ALA A 1 86 ? -15.263 13.292 24.543 1.00 87.31 86 ALA A O 1
ATOM 582 N N . GLU A 1 87 ? -13.684 14.527 25.558 1.00 85.44 87 GLU A N 1
ATOM 583 C CA . GLU A 1 87 ? -13.051 14.993 24.324 1.00 85.44 87 GLU A CA 1
ATOM 584 C C . GLU A 1 87 ? -12.464 13.824 23.519 1.00 85.44 87 GLU A C 1
ATOM 586 O O . GLU A 1 87 ? -12.728 13.712 22.323 1.00 85.44 87 GLU A O 1
ATOM 591 N N . GLY A 1 88 ? -11.749 12.899 24.169 1.00 84.81 88 GLY A N 1
ATOM 592 C CA . GLY A 1 88 ? -11.249 11.681 23.526 1.00 84.81 88 GLY A CA 1
ATOM 593 C C . GLY A 1 88 ? -12.363 10.811 22.927 1.00 84.81 88 GLY A C 1
ATOM 594 O O . GLY A 1 88 ? -12.247 10.351 21.792 1.00 84.81 88 GLY A O 1
ATOM 595 N N . ILE A 1 89 ? -13.481 10.629 23.637 1.00 86.25 89 ILE A N 1
ATOM 596 C CA . ILE A 1 89 ? -14.652 9.881 23.145 1.00 86.25 89 ILE A CA 1
ATOM 597 C C . ILE A 1 89 ? -15.306 10.595 21.959 1.00 86.25 89 ILE A C 1
ATOM 599 O O . ILE A 1 89 ? -15.689 9.945 20.983 1.00 86.25 89 ILE A O 1
ATOM 603 N N . ALA A 1 90 ? -15.418 11.924 22.010 1.00 86.56 90 ALA A N 1
ATOM 604 C CA . ALA A 1 90 ? -15.942 12.722 20.908 1.00 86.56 90 ALA A CA 1
ATOM 605 C C . ALA A 1 90 ? -15.050 12.601 19.662 1.00 86.56 90 ALA A C 1
ATOM 607 O O . ALA A 1 90 ? -15.565 12.395 18.563 1.00 86.56 90 ALA A O 1
ATOM 608 N N . GLN A 1 91 ? -13.723 12.630 19.832 1.00 82.62 91 GLN A N 1
ATOM 609 C CA . GLN A 1 91 ? -12.765 12.388 18.750 1.00 82.62 91 GLN A CA 1
ATOM 610 C C . GLN A 1 91 ? -12.908 10.975 18.163 1.00 82.62 91 GLN A C 1
ATOM 612 O O . GLN A 1 91 ? -12.963 10.832 16.940 1.00 82.62 91 GLN A O 1
ATOM 617 N N . ILE A 1 92 ? -13.043 9.935 18.999 1.00 83.56 92 ILE A N 1
ATOM 618 C CA . ILE A 1 92 ? -13.297 8.559 18.534 1.00 83.56 92 ILE A CA 1
ATOM 619 C C . ILE A 1 92 ? -14.618 8.496 17.760 1.00 83.56 92 ILE A C 1
ATOM 621 O O . ILE A 1 92 ? -14.656 7.945 16.665 1.00 83.56 92 ILE A O 1
ATOM 625 N N . SER A 1 93 ? -15.685 9.111 18.266 1.00 85.50 93 SER A N 1
ATOM 626 C CA . SER A 1 93 ? -17.004 9.123 17.616 1.00 85.50 93 SER A CA 1
ATOM 627 C C . SER A 1 93 ? -16.976 9.838 16.260 1.00 85.50 93 SER A C 1
ATOM 629 O O . SER A 1 93 ? -17.547 9.359 15.273 1.00 85.50 93 SER A O 1
ATOM 631 N N . GLN A 1 94 ? -16.254 10.958 16.171 1.00 82.00 94 GLN A N 1
ATOM 632 C CA . GLN A 1 94 ? -16.017 11.665 14.914 1.00 82.00 94 GLN A CA 1
ATOM 633 C C . GLN A 1 94 ? -15.211 10.805 13.933 1.00 82.00 94 GLN A C 1
ATOM 635 O O . GLN A 1 94 ? -15.533 10.744 12.743 1.00 82.00 94 GLN A O 1
ATOM 640 N N . MET A 1 95 ? -14.190 10.103 14.419 1.00 81.00 95 MET A N 1
ATOM 641 C CA . MET A 1 95 ? -13.421 9.162 13.615 1.00 81.00 95 MET A CA 1
ATOM 642 C C . MET A 1 95 ? -14.293 7.992 13.142 1.00 81.00 95 MET A C 1
ATOM 644 O O . MET A 1 95 ? -14.208 7.643 11.971 1.00 81.00 95 MET A O 1
ATOM 648 N N . CYS A 1 96 ? -15.189 7.441 13.966 1.00 84.62 96 CYS A N 1
ATOM 649 C CA . CYS A 1 96 ? -16.128 6.400 13.536 1.00 84.62 96 CYS A CA 1
ATOM 650 C C . CYS A 1 96 ? -17.074 6.898 12.437 1.00 84.62 96 CYS A C 1
ATOM 652 O O . CYS A 1 96 ? -17.325 6.195 11.460 1.00 84.62 96 CYS A O 1
ATOM 654 N N . THR A 1 97 ? -17.542 8.142 12.553 1.00 84.44 97 THR A N 1
ATOM 655 C CA . THR A 1 97 ? -18.361 8.794 11.520 1.00 84.44 97 THR A CA 1
ATOM 656 C C . THR A 1 97 ? -17.582 8.966 10.213 1.00 84.44 97 THR A C 1
ATOM 658 O O . THR A 1 97 ? -18.125 8.741 9.130 1.00 84.44 97 THR A O 1
ATOM 661 N N . SER A 1 98 ? -16.299 9.323 10.316 1.00 79.12 98 SER A N 1
ATOM 662 C CA . SER A 1 98 ? -15.396 9.487 9.171 1.00 79.12 98 SER A CA 1
ATOM 663 C C . SER A 1 98 ? -15.056 8.144 8.520 1.00 79.12 98 SER A C 1
ATOM 665 O O . SER A 1 98 ? -15.083 8.030 7.303 1.00 79.12 98 SER A O 1
ATOM 667 N N . LEU A 1 99 ? -14.830 7.096 9.318 1.00 77.44 99 LEU A N 1
ATOM 668 C CA . LEU A 1 99 ? -14.626 5.719 8.855 1.00 77.44 99 LEU A CA 1
ATOM 669 C C . LEU A 1 99 ? -15.841 5.174 8.101 1.00 77.44 99 LEU A C 1
ATOM 671 O O . LEU A 1 99 ? -15.682 4.387 7.170 1.00 77.44 99 LEU A O 1
ATOM 675 N N . ALA A 1 100 ? -17.049 5.578 8.498 1.00 81.12 100 ALA A N 1
ATOM 676 C CA . ALA A 1 100 ? -18.270 5.222 7.786 1.00 81.12 100 ALA A CA 1
ATOM 677 C C . ALA A 1 100 ? -18.413 5.968 6.447 1.00 81.12 100 ALA A C 1
ATOM 679 O O . ALA A 1 100 ? -19.108 5.483 5.558 1.00 81.12 100 ALA A O 1
ATOM 680 N N . ASN A 1 101 ? -17.756 7.123 6.294 1.00 84.00 101 ASN A N 1
ATOM 681 C CA . ASN A 1 101 ? -17.880 8.002 5.132 1.00 84.00 101 ASN A CA 1
ATOM 682 C C . ASN A 1 101 ? -16.510 8.553 4.688 1.00 84.00 101 ASN A C 1
ATOM 684 O O . ASN A 1 101 ? -16.307 9.770 4.722 1.00 84.00 101 ASN A O 1
ATOM 688 N N . PRO A 1 102 ? -15.554 7.691 4.292 1.00 86.75 102 PRO A N 1
ATOM 689 C CA . PRO A 1 102 ? -14.230 8.150 3.895 1.00 86.75 102 PRO A CA 1
ATOM 690 C C . PRO A 1 102 ? -14.320 9.017 2.635 1.00 86.75 102 PRO A C 1
ATOM 692 O O . PRO A 1 102 ? -15.150 8.774 1.751 1.00 86.75 102 PRO A O 1
ATOM 695 N N . THR A 1 103 ? -13.431 10.001 2.502 1.00 90.38 103 THR A N 1
ATOM 696 C CA . THR A 1 103 ? -13.335 10.788 1.268 1.00 90.38 103 THR A CA 1
ATOM 697 C C . THR A 1 103 ? -12.932 9.870 0.115 1.00 90.38 103 THR A C 1
ATOM 699 O O . THR A 1 103 ? -11.936 9.154 0.199 1.00 90.38 103 THR A O 1
ATOM 702 N N . THR A 1 104 ? -13.700 9.865 -0.979 1.00 91.44 104 THR A N 1
ATOM 703 C CA . THR A 1 104 ? -13.488 8.942 -2.115 1.00 91.44 104 THR A CA 1
ATOM 704 C C . THR A 1 104 ? -13.223 9.627 -3.456 1.00 91.44 104 THR A C 1
ATOM 706 O O . THR A 1 104 ? -12.922 8.957 -4.445 1.00 91.44 104 THR A O 1
ATOM 709 N N . ASN A 1 105 ? -13.316 10.955 -3.504 1.00 90.19 105 ASN A N 1
ATOM 710 C CA . ASN A 1 105 ? -13.321 11.747 -4.735 1.00 90.19 105 ASN A CA 1
ATOM 711 C C . ASN A 1 105 ? -11.926 12.193 -5.216 1.00 90.19 105 ASN A C 1
ATOM 713 O O . ASN A 1 105 ? -11.838 12.941 -6.185 1.00 90.19 105 ASN A O 1
ATOM 717 N N . GLY A 1 106 ? -10.846 11.785 -4.545 1.00 88.88 106 GLY A N 1
ATOM 718 C CA . GLY A 1 106 ? -9.483 12.231 -4.845 1.00 88.88 106 GLY A CA 1
ATOM 719 C C . GLY A 1 106 ? -9.184 13.675 -4.426 1.00 88.88 106 GLY A C 1
ATOM 720 O O . GLY A 1 106 ? -8.104 14.175 -4.726 1.00 88.88 106 GLY A O 1
ATOM 721 N N . GLY A 1 107 ? -10.116 14.350 -3.747 1.00 90.12 107 GLY A N 1
ATOM 722 C CA . GLY A 1 107 ? -9.932 15.700 -3.221 1.00 90.12 107 GLY A CA 1
ATOM 723 C C . GLY A 1 107 ? -9.048 15.742 -1.969 1.00 90.12 107 GLY A C 1
ATOM 724 O O . GLY A 1 107 ? -8.470 14.726 -1.582 1.00 90.12 107 GLY A O 1
ATOM 725 N N . PRO A 1 108 ? -8.933 16.909 -1.314 1.00 90.06 108 PRO A N 1
ATOM 726 C CA . PRO A 1 108 ? -8.150 17.058 -0.091 1.00 90.06 108 PRO A CA 1
ATOM 727 C C . PRO A 1 108 ? -8.648 16.149 1.040 1.00 90.06 108 PRO A C 1
ATOM 729 O O . PRO A 1 108 ? -9.851 16.058 1.280 1.00 90.06 108 PRO A O 1
ATOM 732 N N . CYS A 1 109 ? -7.725 15.511 1.758 1.00 89.81 109 CYS A N 1
ATOM 733 C CA . CYS A 1 109 ? -8.045 14.720 2.939 1.00 89.81 109 CYS A CA 1
ATOM 734 C C . CYS A 1 109 ? -8.539 15.604 4.086 1.00 89.81 109 CYS A C 1
ATOM 736 O O . CYS A 1 109 ? -7.967 16.656 4.381 1.00 89.81 109 CYS A O 1
ATOM 738 N N . THR A 1 110 ? -9.570 15.131 4.776 1.00 86.69 110 THR A N 1
ATOM 739 C CA . THR A 1 110 ? -10.037 15.685 6.047 1.00 86.69 110 THR A CA 1
ATOM 740 C C . THR A 1 110 ? -9.192 15.164 7.216 1.00 86.69 110 THR A C 1
ATOM 742 O O . THR A 1 110 ? -8.433 14.203 7.086 1.00 86.69 110 THR A O 1
ATOM 745 N N . ALA A 1 111 ? -9.354 15.749 8.406 1.00 80.69 111 ALA A N 1
ATOM 746 C CA . ALA A 1 111 ? -8.737 15.206 9.620 1.00 80.69 111 ALA A CA 1
ATOM 747 C C . ALA A 1 111 ? -9.192 13.759 9.910 1.00 80.69 111 ALA A C 1
ATOM 749 O O . ALA A 1 111 ? -8.388 12.930 10.334 1.00 80.69 111 ALA A O 1
ATOM 750 N N . GLY A 1 112 ? -10.458 13.435 9.626 1.00 81.25 112 GLY A N 1
ATOM 751 C CA . GLY A 1 112 ? -11.002 12.085 9.784 1.00 81.25 112 GLY A CA 1
ATOM 752 C C . GLY A 1 112 ? -10.376 11.062 8.832 1.00 81.25 112 GLY A C 1
ATOM 753 O O . GLY A 1 112 ? -10.124 9.923 9.227 1.00 81.25 112 GLY A O 1
ATOM 754 N N . ASP A 1 113 ? -10.050 11.479 7.606 1.00 87.62 113 ASP A N 1
ATOM 755 C CA . ASP A 1 113 ? -9.333 10.648 6.631 1.00 87.62 113 ASP A CA 1
ATOM 756 C C . ASP A 1 113 ? -7.915 10.314 7.116 1.00 87.62 113 ASP A C 1
ATOM 758 O O . ASP A 1 113 ? -7.478 9.166 7.030 1.00 87.62 113 ASP A O 1
ATOM 762 N N . MET A 1 114 ? -7.214 11.295 7.695 1.00 86.00 114 MET A N 1
ATOM 763 C CA . MET A 1 114 ? -5.873 11.094 8.261 1.00 86.00 114 MET A CA 1
ATOM 764 C C . MET A 1 114 ? -5.892 10.149 9.467 1.00 86.00 114 MET A C 1
ATOM 766 O O . MET A 1 114 ? -5.025 9.284 9.590 1.00 86.00 114 MET A O 1
ATOM 770 N N . MET A 1 115 ? -6.901 10.269 10.334 1.00 81.69 115 MET A N 1
ATOM 771 C CA . MET A 1 115 ? -7.096 9.343 11.455 1.00 81.69 115 MET A CA 1
ATOM 772 C C . MET A 1 115 ? -7.406 7.927 10.966 1.00 81.69 115 MET A C 1
ATOM 774 O O . MET A 1 115 ? -6.846 6.960 11.476 1.00 81.69 115 MET A O 1
ATOM 778 N N . THR A 1 116 ? -8.245 7.801 9.934 1.00 83.88 116 THR A N 1
ATOM 779 C CA . THR A 1 116 ? -8.545 6.515 9.288 1.00 83.88 116 THR A CA 1
ATOM 780 C C . THR A 1 116 ? -7.284 5.877 8.718 1.00 83.88 116 THR A C 1
ATOM 782 O O . THR A 1 116 ? -7.042 4.691 8.936 1.00 83.88 116 THR A O 1
ATOM 785 N N . HIS A 1 117 ? -6.455 6.662 8.027 1.00 87.25 117 HIS A N 1
ATOM 786 C CA . HIS A 1 117 ? -5.166 6.213 7.520 1.00 87.25 117 HIS A CA 1
ATOM 787 C C . HIS A 1 117 ? -4.282 5.659 8.642 1.00 87.25 117 HIS A C 1
ATOM 789 O O . HIS A 1 117 ? -3.863 4.508 8.559 1.00 87.25 117 HIS A O 1
ATOM 795 N N . LEU A 1 118 ? -4.072 6.416 9.722 1.00 83.88 118 LEU A N 1
ATOM 796 C CA . LEU A 1 118 ? -3.271 5.957 10.860 1.00 83.88 118 LEU A CA 1
ATOM 797 C C . LEU A 1 118 ? -3.832 4.667 11.481 1.00 83.88 118 LEU A C 1
ATOM 799 O O . LEU A 1 118 ? -3.091 3.715 11.725 1.00 83.88 118 LEU A O 1
ATOM 803 N N . ALA A 1 119 ? -5.149 4.611 11.684 1.00 81.38 119 ALA A N 1
ATOM 804 C CA . ALA A 1 119 ? -5.813 3.470 12.301 1.00 81.38 119 ALA A CA 1
ATOM 805 C C . ALA A 1 119 ? -5.685 2.187 11.459 1.00 81.38 119 ALA A C 1
ATOM 807 O O . ALA A 1 119 ? -5.486 1.103 12.008 1.00 81.38 119 ALA A O 1
ATOM 808 N N . VAL A 1 120 ? -5.740 2.295 10.127 1.00 85.69 120 VAL A N 1
ATOM 809 C CA . VAL A 1 120 ? -5.500 1.157 9.228 1.00 85.69 120 VAL A CA 1
ATOM 810 C C . VAL A 1 120 ? -4.078 0.612 9.400 1.00 85.69 120 VAL A C 1
ATOM 812 O O . VAL A 1 120 ? -3.907 -0.598 9.508 1.00 85.69 120 VAL A O 1
ATOM 815 N N . PHE A 1 121 ? -3.062 1.472 9.515 1.00 85.88 121 PHE A N 1
ATOM 816 C CA . PHE A 1 121 ? -1.668 1.031 9.680 1.00 85.88 121 PHE A CA 1
ATOM 817 C C . PHE A 1 121 ? -1.385 0.383 11.035 1.00 85.88 121 PHE A C 1
ATOM 819 O O . PHE A 1 121 ? -0.553 -0.522 11.125 1.00 85.88 121 PHE A O 1
ATOM 826 N N . GLN A 1 122 ? -2.113 0.804 12.065 1.00 83.00 122 GLN A N 1
ATOM 827 C CA . GLN A 1 122 ? -2.043 0.235 13.409 1.00 83.00 122 GLN A CA 1
ATOM 828 C C . GLN A 1 122 ? -2.928 -1.004 13.587 1.00 83.00 122 GLN A C 1
ATOM 830 O O . GLN A 1 122 ? -2.847 -1.667 14.620 1.00 83.00 122 GLN A O 1
ATOM 835 N N . THR A 1 123 ? -3.768 -1.338 12.602 1.00 80.81 123 THR A N 1
ATOM 836 C CA . THR A 1 123 ? -4.657 -2.497 12.698 1.00 80.81 123 THR A CA 1
ATOM 837 C C . THR A 1 123 ? -3.822 -3.779 12.774 1.00 80.81 123 THR A C 1
ATOM 839 O O . THR A 1 123 ? -2.998 -4.026 11.883 1.00 80.81 123 THR A O 1
ATOM 842 N N . PRO A 1 124 ? -4.031 -4.622 13.804 1.00 82.38 124 PRO A N 1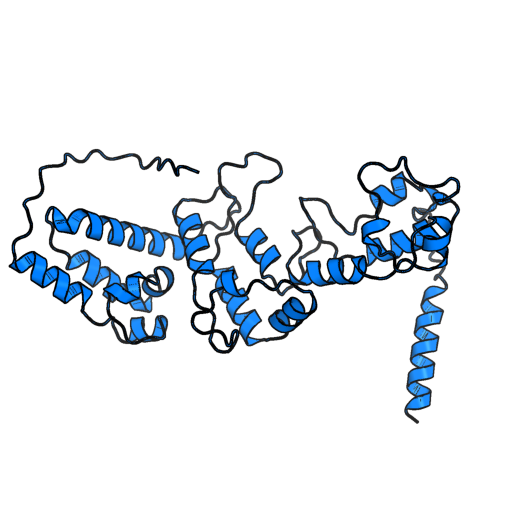
ATOM 843 C CA . PRO A 1 124 ? -3.349 -5.900 13.900 1.00 82.38 124 PRO A CA 1
ATOM 844 C C . PRO A 1 124 ? -3.644 -6.764 12.680 1.00 82.38 124 PRO A C 1
ATOM 846 O O . PRO A 1 124 ? -4.794 -6.903 12.243 1.00 82.38 124 PRO A O 1
ATOM 849 N N . MET A 1 125 ? -2.600 -7.380 12.146 1.00 83.94 125 MET A N 1
ATOM 850 C CA . MET A 1 125 ? -2.750 -8.336 11.069 1.00 83.94 125 MET A CA 1
ATOM 851 C C . MET A 1 125 ? -3.563 -9.546 11.506 1.00 83.94 125 MET A C 1
ATOM 853 O O . MET A 1 125 ? -3.582 -9.943 12.673 1.00 83.94 125 MET A O 1
ATOM 857 N N . TRP A 1 126 ? -4.213 -10.197 10.543 1.00 85.12 126 TRP A N 1
ATOM 858 C CA . TRP A 1 126 ? -4.775 -11.514 10.808 1.00 85.12 126 TRP A CA 1
ATOM 859 C C . TRP A 1 126 ? -3.656 -12.510 11.143 1.00 85.12 126 TRP A C 1
ATOM 861 O O . TRP A 1 126 ? -2.622 -12.540 10.477 1.00 85.12 126 TRP A O 1
ATOM 871 N N . ALA A 1 127 ? -3.888 -13.349 12.155 1.00 80.75 127 ALA A N 1
ATOM 872 C CA . ALA A 1 127 ? -2.900 -14.294 12.688 1.00 80.75 127 ALA A CA 1
ATOM 873 C C . ALA A 1 127 ? -2.383 -15.316 11.657 1.00 80.75 127 ALA A C 1
ATOM 875 O O . ALA A 1 127 ? -1.313 -15.887 11.813 1.00 80.75 127 ALA A O 1
ATOM 876 N N . ASN A 1 128 ? -3.140 -15.556 10.589 1.00 82.06 128 ASN A N 1
ATOM 877 C CA . ASN A 1 128 ? -2.756 -16.422 9.478 1.00 82.06 128 ASN A CA 1
ATOM 878 C C . ASN A 1 128 ? -2.059 -15.668 8.330 1.00 82.06 128 ASN A C 1
ATOM 880 O O . ASN A 1 128 ? -1.800 -16.262 7.285 1.00 82.06 128 ASN A O 1
ATOM 884 N N . CYS A 1 129 ? -1.770 -14.376 8.508 1.00 84.81 129 CYS A N 1
ATOM 885 C CA . CYS A 1 129 ? -0.931 -13.600 7.603 1.00 84.81 129 CYS A CA 1
ATOM 886 C C . CYS A 1 129 ? 0.461 -13.294 8.180 1.00 84.81 129 CYS A C 1
ATOM 888 O O . CYS A 1 129 ? 1.439 -13.310 7.440 1.00 84.81 129 CYS A O 1
ATOM 890 N N . SER A 1 130 ? 0.572 -13.077 9.493 1.00 82.19 130 SER A N 1
ATOM 891 C CA . SER A 1 130 ? 1.858 -12.914 10.178 1.00 82.19 130 SER A CA 1
ATOM 892 C C . SER A 1 130 ? 1.920 -13.803 11.412 1.00 82.19 130 SER A C 1
ATOM 894 O O . SER A 1 130 ? 0.958 -13.885 12.173 1.00 82.19 130 SER A O 1
ATOM 896 N N . THR A 1 131 ? 3.065 -14.455 11.613 1.00 76.69 131 THR A N 1
ATOM 897 C CA . THR A 1 131 ? 3.355 -15.259 12.809 1.00 76.69 131 THR A CA 1
ATOM 898 C C . THR A 1 131 ? 3.868 -14.412 13.973 1.00 76.69 131 THR A C 1
ATOM 900 O O . THR A 1 131 ? 3.931 -14.901 15.100 1.00 76.69 131 THR A O 1
ATOM 903 N N . ALA A 1 132 ? 4.227 -13.147 13.727 1.00 78.62 132 ALA A N 1
ATOM 904 C CA . ALA A 1 132 ? 4.647 -12.232 14.776 1.00 78.62 132 ALA A CA 1
ATOM 905 C C . ALA A 1 132 ? 3.430 -11.771 15.593 1.00 78.62 132 ALA A C 1
ATOM 907 O O . ALA A 1 132 ? 2.443 -11.257 15.062 1.00 78.62 132 ALA A O 1
ATOM 908 N N . MET A 1 133 ? 3.508 -11.966 16.909 1.00 71.94 133 MET A N 1
ATOM 909 C CA . MET A 1 133 ? 2.468 -11.536 17.838 1.00 71.94 133 MET A CA 1
ATOM 910 C C . MET A 1 133 ? 2.304 -10.015 17.761 1.00 71.94 133 MET A C 1
ATOM 912 O O . MET A 1 133 ? 3.290 -9.286 17.834 1.00 71.94 133 MET A O 1
ATOM 916 N N . ASN A 1 134 ? 1.062 -9.543 17.626 1.00 72.25 134 ASN A N 1
ATOM 917 C CA . ASN A 1 134 ? 0.723 -8.119 17.501 1.00 72.25 134 ASN A CA 1
ATOM 918 C C . ASN A 1 134 ? 1.373 -7.408 16.301 1.00 72.25 134 ASN A C 1
ATOM 920 O O . ASN A 1 134 ? 1.547 -6.191 16.331 1.00 72.25 134 ASN A O 1
ATOM 924 N N . ALA A 1 135 ? 1.716 -8.146 15.241 1.00 84.31 135 ALA A N 1
ATOM 925 C CA . ALA A 1 135 ? 2.196 -7.544 14.007 1.00 84.31 135 ALA A CA 1
ATOM 926 C C . ALA A 1 135 ? 1.171 -6.549 13.446 1.00 84.31 135 ALA A C 1
ATOM 928 O O . ALA A 1 135 ? 0.003 -6.886 13.231 1.00 84.31 135 ALA A O 1
ATOM 929 N N . THR A 1 136 ? 1.629 -5.332 13.184 1.00 85.62 136 THR A N 1
ATOM 930 C CA . THR A 1 136 ? 0.902 -4.301 12.440 1.00 85.62 136 THR A CA 1
ATOM 931 C C . THR A 1 136 ? 1.392 -4.272 10.996 1.00 85.62 136 THR A C 1
ATOM 933 O O . THR A 1 136 ? 2.471 -4.790 10.692 1.00 85.62 136 THR A O 1
ATOM 936 N N . MET A 1 137 ? 0.639 -3.632 10.098 1.00 84.38 137 MET A N 1
ATOM 937 C CA . MET A 1 137 ? 1.093 -3.417 8.718 1.00 84.38 137 MET A CA 1
ATOM 938 C C . MET A 1 137 ? 2.454 -2.716 8.645 1.00 84.38 137 MET A C 1
ATOM 940 O O . MET A 1 137 ? 3.274 -3.062 7.804 1.00 84.38 137 MET A O 1
ATOM 944 N N . GLU A 1 138 ? 2.709 -1.756 9.535 1.00 81.62 138 GLU A N 1
ATOM 945 C CA . GLU A 1 138 ? 3.991 -1.049 9.590 1.00 81.62 138 GLU A CA 1
ATOM 946 C C . GLU A 1 138 ? 5.151 -2.018 9.873 1.00 81.62 138 GLU A C 1
ATOM 948 O O . GLU A 1 138 ? 6.160 -2.011 9.167 1.00 81.62 138 GLU A O 1
ATOM 953 N N . SER A 1 139 ? 4.965 -2.923 10.840 1.00 82.62 139 SER A N 1
ATOM 954 C CA . SER A 1 139 ? 6.001 -3.860 11.300 1.00 82.62 139 SER A CA 1
ATOM 955 C C . SER A 1 139 ? 6.366 -4.972 10.309 1.00 82.62 139 SER A C 1
ATOM 957 O O . SER A 1 139 ? 7.406 -5.609 10.464 1.00 82.62 139 SER A O 1
ATOM 959 N N . ILE A 1 140 ? 5.524 -5.219 9.302 1.00 80.62 140 ILE A N 1
ATOM 960 C CA . ILE A 1 140 ? 5.691 -6.319 8.338 1.00 80.62 140 ILE A CA 1
ATOM 961 C C . ILE A 1 140 ? 5.969 -5.836 6.917 1.00 80.62 140 ILE A C 1
ATOM 963 O O . ILE A 1 140 ? 5.894 -6.634 5.983 1.00 80.62 140 ILE A O 1
ATOM 967 N N . THR A 1 141 ? 6.252 -4.543 6.745 1.00 85.75 141 THR A N 1
ATOM 968 C CA . THR A 1 141 ? 6.546 -3.963 5.433 1.00 85.75 141 THR A CA 1
ATOM 969 C C . THR A 1 141 ? 7.665 -4.774 4.767 1.00 85.75 141 THR A C 1
ATOM 971 O O . THR A 1 141 ? 8.792 -4.788 5.273 1.00 85.75 141 THR A O 1
ATOM 974 N N . PRO A 1 142 ? 7.378 -5.503 3.675 1.00 87.31 142 PRO A N 1
ATOM 975 C CA . PRO A 1 142 ? 8.350 -6.413 3.093 1.00 87.31 142 PRO A CA 1
ATOM 976 C C . PRO A 1 142 ? 9.489 -5.620 2.445 1.00 87.31 142 PRO A C 1
ATOM 978 O O . PRO A 1 142 ? 9.264 -4.669 1.701 1.00 87.31 142 PRO A O 1
ATOM 981 N N . THR A 1 143 ? 10.731 -6.024 2.715 1.00 87.25 143 THR A N 1
ATOM 982 C CA . THR A 1 143 ? 11.937 -5.307 2.261 1.00 87.25 143 THR A CA 1
ATOM 983 C C . THR A 1 143 ? 12.638 -5.969 1.073 1.00 87.25 143 THR A C 1
ATOM 985 O O . THR A 1 143 ? 13.599 -5.411 0.541 1.00 87.25 143 THR A O 1
ATOM 988 N N . SER A 1 144 ? 12.174 -7.145 0.630 1.00 90.50 144 SER A N 1
ATOM 989 C CA . SER A 1 144 ? 12.748 -7.879 -0.504 1.00 90.50 144 SER A CA 1
ATOM 990 C C . SER A 1 144 ? 11.682 -8.332 -1.512 1.00 90.50 144 SER A C 1
ATOM 992 O O . SER A 1 144 ? 10.529 -8.554 -1.128 1.00 90.50 144 SER A O 1
ATOM 994 N N . PRO A 1 145 ? 12.046 -8.516 -2.797 1.00 92.19 145 PRO A N 1
ATOM 995 C CA . PRO A 1 145 ? 11.147 -9.068 -3.812 1.00 92.19 145 PRO A CA 1
ATOM 996 C C . PRO A 1 145 ? 10.523 -10.414 -3.415 1.00 92.19 145 PRO A C 1
ATOM 998 O O . PRO A 1 145 ? 9.333 -10.628 -3.632 1.00 92.19 145 PRO A O 1
ATOM 1001 N N . GLU A 1 146 ? 11.299 -11.301 -2.792 1.00 93.44 146 GLU A N 1
ATOM 1002 C CA . GLU A 1 146 ? 10.864 -12.633 -2.359 1.00 93.44 146 GLU A CA 1
ATOM 1003 C C . GLU A 1 146 ? 9.846 -12.543 -1.214 1.00 93.44 146 GLU A C 1
ATOM 1005 O O . GLU A 1 146 ? 8.841 -13.260 -1.210 1.00 93.44 146 GLU A O 1
ATOM 1010 N N . ALA A 1 147 ? 10.064 -11.625 -0.264 1.00 92.06 147 ALA A N 1
ATOM 1011 C CA . ALA A 1 147 ? 9.122 -11.361 0.820 1.00 92.06 147 ALA A CA 1
ATOM 1012 C C . ALA A 1 147 ? 7.797 -10.793 0.286 1.00 92.06 147 ALA A C 1
ATOM 1014 O O . ALA A 1 147 ? 6.728 -11.245 0.699 1.00 92.06 147 ALA A O 1
ATOM 1015 N N . ILE A 1 148 ? 7.855 -9.867 -0.681 1.00 93.88 148 ILE A N 1
ATOM 1016 C CA . ILE A 1 148 ? 6.662 -9.324 -1.349 1.00 93.88 148 ILE A CA 1
ATOM 1017 C C . ILE A 1 148 ? 5.893 -10.438 -2.070 1.00 93.88 148 ILE A C 1
ATOM 1019 O O . ILE A 1 148 ? 4.679 -10.561 -1.903 1.00 93.88 148 ILE A O 1
ATOM 1023 N N . GLN A 1 149 ? 6.586 -11.270 -2.856 1.00 94.00 149 GLN A N 1
ATOM 1024 C CA . GLN A 1 149 ? 5.963 -12.390 -3.565 1.00 94.00 149 GLN A CA 1
ATOM 1025 C C . GLN A 1 149 ? 5.299 -13.369 -2.597 1.00 94.00 149 GLN A C 1
ATOM 1027 O O . GLN A 1 149 ? 4.166 -13.779 -2.831 1.00 94.00 149 GLN A O 1
ATOM 1032 N N . THR A 1 150 ? 5.967 -13.698 -1.489 1.00 92.94 150 THR A N 1
ATOM 1033 C CA . THR A 1 150 ? 5.424 -14.589 -0.453 1.00 92.94 150 THR A CA 1
ATOM 1034 C C . THR A 1 150 ? 4.158 -14.005 0.177 1.00 92.94 150 THR A C 1
ATOM 1036 O O . THR A 1 150 ? 3.149 -14.702 0.298 1.00 92.94 150 THR A O 1
ATOM 1039 N N . LEU A 1 151 ? 4.177 -12.712 0.523 1.00 92.44 151 LEU A N 1
ATOM 1040 C CA . LEU A 1 151 ? 3.025 -12.006 1.084 1.00 92.44 151 LEU A CA 1
ATOM 1041 C C . LEU A 1 151 ? 1.835 -12.008 0.111 1.00 92.44 151 LEU A C 1
ATOM 1043 O O . LEU A 1 151 ? 0.722 -12.365 0.497 1.00 92.44 151 LEU A O 1
ATOM 1047 N N . CYS A 1 152 ? 2.072 -11.669 -1.158 1.00 95.25 152 CYS A N 1
ATOM 1048 C CA . CYS A 1 152 ? 1.024 -11.587 -2.177 1.00 95.25 152 CYS A CA 1
ATOM 1049 C C . CYS A 1 152 ? 0.555 -12.946 -2.716 1.00 95.25 152 CYS A C 1
ATOM 1051 O O . CYS A 1 152 ? -0.546 -13.040 -3.254 1.00 95.25 152 CYS A O 1
ATOM 1053 N N . ALA A 1 153 ? 1.338 -14.014 -2.551 1.00 94.88 153 ALA A N 1
ATOM 1054 C CA . ALA A 1 153 ? 0.905 -15.378 -2.853 1.00 94.88 153 ALA A CA 1
ATOM 1055 C C . ALA A 1 153 ? -0.053 -15.942 -1.787 1.00 94.88 153 ALA A C 1
ATOM 1057 O O . ALA A 1 153 ? -0.831 -16.855 -2.068 1.00 94.88 153 ALA A O 1
ATOM 1058 N N . SER A 1 154 ? -0.033 -15.403 -0.563 1.00 94.31 154 SER A N 1
ATOM 1059 C CA . SER A 1 154 ? -0.957 -15.805 0.497 1.00 94.31 154 SER A CA 1
ATOM 1060 C C . SER A 1 154 ? -2.348 -15.209 0.258 1.00 94.31 154 SER A C 1
ATOM 1062 O O . SER A 1 154 ? -2.561 -13.998 0.372 1.00 94.31 154 SER A O 1
ATOM 1064 N N . ALA A 1 155 ? -3.328 -16.073 -0.027 1.00 93.75 155 ALA A N 1
ATOM 1065 C CA . ALA A 1 155 ? -4.726 -15.674 -0.217 1.00 93.75 155 ALA A CA 1
ATOM 1066 C C . ALA A 1 155 ? -5.284 -14.937 1.012 1.00 93.75 155 ALA A C 1
ATOM 1068 O O . ALA A 1 155 ? -5.977 -13.930 0.884 1.00 93.75 155 ALA A O 1
ATOM 1069 N N . THR A 1 156 ? -4.920 -15.399 2.208 1.00 90.88 156 THR A N 1
ATOM 1070 C CA . THR A 1 156 ? -5.270 -14.753 3.473 1.00 90.88 156 THR A CA 1
ATOM 1071 C C . THR A 1 156 ? -4.694 -13.345 3.572 1.00 90.88 156 THR A C 1
ATOM 1073 O O . THR A 1 156 ? -5.422 -12.412 3.907 1.00 90.88 156 THR A O 1
ATOM 1076 N N . CYS A 1 157 ? -3.394 -13.185 3.314 1.00 92.50 157 CYS A N 1
ATOM 1077 C CA . CYS A 1 157 ? -2.743 -11.882 3.401 1.00 92.50 157 CYS A CA 1
ATOM 1078 C C . CYS A 1 157 ? -3.321 -10.911 2.387 1.00 92.50 157 CYS A C 1
ATOM 1080 O O . CYS A 1 157 ? -3.661 -9.785 2.730 1.00 92.50 157 CYS A O 1
ATOM 1082 N N . THR A 1 158 ? -3.520 -11.376 1.159 1.00 94.38 158 THR A N 1
ATOM 1083 C CA . THR A 1 158 ? -4.138 -10.582 0.100 1.00 94.38 158 THR A CA 1
ATOM 1084 C C . THR A 1 158 ? -5.559 -10.157 0.477 1.00 94.38 158 THR A C 1
ATOM 1086 O O . THR A 1 158 ? -5.925 -8.998 0.286 1.00 94.38 158 THR A O 1
ATOM 1089 N N . ALA A 1 159 ? -6.353 -11.048 1.081 1.00 91.38 159 ALA A N 1
ATOM 1090 C CA . ALA A 1 159 ? -7.685 -10.711 1.580 1.00 91.38 159 ALA A CA 1
ATOM 1091 C C . ALA A 1 159 ? -7.637 -9.683 2.724 1.00 91.38 159 ALA A C 1
ATOM 1093 O O . ALA A 1 159 ? -8.435 -8.744 2.728 1.00 91.38 159 ALA A O 1
ATOM 1094 N N . PHE A 1 160 ? -6.688 -9.816 3.658 1.00 91.12 160 PHE A N 1
ATOM 1095 C CA . PHE A 1 160 ? -6.466 -8.836 4.722 1.00 91.12 160 PHE A CA 1
ATOM 1096 C C . PHE A 1 160 ? -6.106 -7.461 4.144 1.00 91.12 160 PHE A C 1
ATOM 1098 O O . PHE A 1 160 ? -6.801 -6.486 4.429 1.00 91.12 160 PHE A O 1
ATOM 1105 N N . LEU A 1 1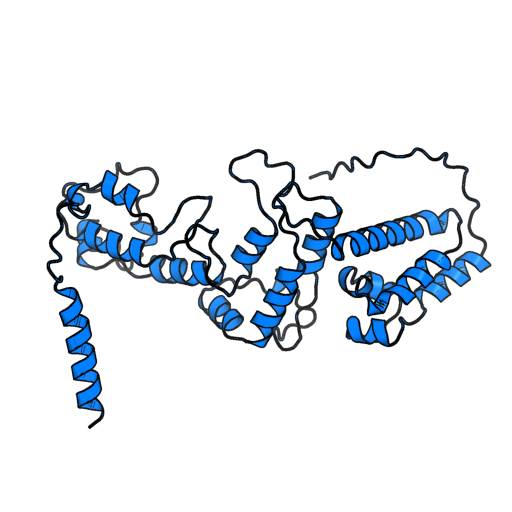61 ? -5.092 -7.385 3.279 1.00 93.56 161 LEU A N 1
ATOM 1106 C CA . LEU A 1 161 ? -4.634 -6.140 2.657 1.00 93.56 161 LEU A CA 1
ATOM 1107 C C . LEU A 1 161 ? -5.737 -5.489 1.815 1.00 93.56 161 LEU A C 1
ATOM 1109 O O . LEU A 1 161 ? -5.977 -4.295 1.951 1.00 93.56 161 LEU A O 1
ATOM 1113 N N . SER A 1 162 ? -6.491 -6.272 1.035 1.00 93.31 162 SER A N 1
ATOM 1114 C CA . SER A 1 162 ? -7.654 -5.770 0.290 1.00 93.31 162 SER A CA 1
ATOM 1115 C C . SER A 1 162 ? -8.752 -5.244 1.219 1.00 93.31 162 SER A C 1
ATOM 1117 O O . SER A 1 162 ? -9.400 -4.239 0.922 1.00 93.31 162 SER A O 1
ATOM 1119 N N . SER A 1 163 ? -8.973 -5.896 2.367 1.00 90.31 163 SER A N 1
ATOM 1120 C CA . SER A 1 163 ? -9.932 -5.406 3.358 1.00 90.31 163 SER A CA 1
ATOM 1121 C C . SER A 1 163 ? -9.492 -4.070 3.954 1.00 90.31 163 SER A C 1
ATOM 1123 O O . SER A 1 163 ? -10.333 -3.191 4.104 1.00 90.31 163 SER A O 1
ATOM 1125 N N . MET A 1 164 ? -8.196 -3.882 4.219 1.00 90.81 164 MET A N 1
ATOM 1126 C CA . MET A 1 164 ? -7.639 -2.617 4.702 1.00 90.81 164 MET A CA 1
ATOM 1127 C C . MET A 1 164 ? -7.721 -1.521 3.634 1.00 90.81 164 MET A C 1
ATOM 1129 O O . MET A 1 164 ? -8.215 -0.431 3.913 1.00 90.81 164 MET A O 1
ATOM 1133 N N . GLU A 1 165 ? -7.354 -1.834 2.389 1.00 92.94 165 GLU A N 1
ATOM 1134 C CA . GLU A 1 165 ? -7.425 -0.916 1.248 1.00 92.94 165 GLU A CA 1
ATOM 1135 C C . GLU A 1 165 ? -8.835 -0.344 1.041 1.00 92.94 165 GLU A C 1
ATOM 1137 O O . GLU A 1 165 ? -9.002 0.843 0.768 1.00 92.94 165 GLU A O 1
ATOM 1142 N N . LYS A 1 166 ? -9.873 -1.177 1.194 1.00 89.88 166 LYS A N 1
ATOM 1143 C CA . LYS A 1 166 ? -11.277 -0.753 1.064 1.00 89.88 166 LYS A CA 1
ATOM 1144 C C . LYS A 1 166 ? -11.712 0.249 2.132 1.00 89.88 166 LYS A C 1
ATOM 1146 O O . LYS A 1 166 ? -12.661 0.984 1.883 1.00 89.88 166 LYS A O 1
ATOM 1151 N N . ARG A 1 167 ? -11.059 0.268 3.300 1.00 85.56 167 ARG A N 1
ATOM 1152 C CA . ARG A 1 167 ? -11.327 1.261 4.354 1.00 85.56 167 ARG A CA 1
ATOM 1153 C C . ARG A 1 167 ? -10.550 2.562 4.145 1.00 85.56 167 ARG A C 1
ATOM 1155 O O . ARG A 1 167 ? -10.891 3.555 4.778 1.00 85.56 167 ARG A O 1
ATOM 1162 N N . LEU A 1 168 ? -9.514 2.577 3.305 1.00 90.94 168 LEU A N 1
ATOM 1163 C CA . LEU A 1 168 ? -8.710 3.778 3.123 1.00 90.94 168 LEU A CA 1
ATOM 1164 C C . LEU A 1 168 ? -9.429 4.827 2.272 1.00 90.94 168 LEU A C 1
ATOM 1166 O O . LEU A 1 168 ? -10.016 4.492 1.235 1.00 90.94 168 LEU A O 1
ATOM 1170 N N . PRO A 1 169 ? -9.325 6.107 2.661 1.00 92.12 169 PRO A N 1
ATOM 1171 C CA . PRO A 1 169 ? -9.851 7.194 1.866 1.00 92.12 169 PRO A CA 1
ATOM 1172 C C . PRO A 1 169 ? -9.040 7.355 0.579 1.00 92.12 169 PRO A C 1
ATOM 1174 O O . PRO A 1 169 ? -7.811 7.252 0.555 1.00 92.12 169 PRO A O 1
ATOM 1177 N N . ASN A 1 170 ? -9.746 7.637 -0.508 1.00 93.44 170 ASN A N 1
ATOM 1178 C CA . ASN A 1 170 ? -9.161 8.096 -1.756 1.00 93.44 170 ASN A CA 1
ATOM 1179 C C . ASN A 1 170 ? -9.160 9.629 -1.746 1.00 93.44 170 ASN A C 1
ATOM 1181 O O . ASN A 1 170 ? -10.048 10.266 -2.312 1.00 93.44 170 ASN A O 1
ATOM 1185 N N . CYS A 1 171 ? -8.173 10.197 -1.059 1.00 92.62 171 CYS A N 1
ATOM 1186 C CA . CYS A 1 171 ? -7.962 11.631 -0.911 1.00 92.62 171 CYS A CA 1
ATOM 1187 C C . CYS A 1 171 ? -6.465 11.960 -0.949 1.00 92.62 171 CYS A C 1
ATOM 1189 O O . CYS A 1 171 ? -5.615 11.084 -0.767 1.00 92.62 171 CYS A O 1
ATOM 1191 N N . VAL A 1 172 ? -6.154 13.228 -1.188 1.00 91.25 172 VAL A N 1
ATOM 1192 C CA . VAL A 1 172 ? -4.805 13.791 -1.266 1.00 91.25 172 VAL A CA 1
ATOM 1193 C C . VAL A 1 172 ? -4.510 14.574 0.007 1.00 91.25 172 VAL A C 1
ATOM 1195 O O . VAL A 1 172 ? -5.293 15.442 0.393 1.00 91.25 172 VAL A O 1
ATOM 1198 N N . VAL A 1 173 ? -3.392 14.293 0.676 1.00 88.12 173 VAL A N 1
ATOM 1199 C CA . VAL A 1 173 ? -3.034 14.987 1.924 1.00 88.12 173 VAL A CA 1
ATOM 1200 C C . VAL A 1 173 ? -2.836 16.484 1.642 1.00 88.12 173 VAL A C 1
ATOM 1202 O O . VAL A 1 173 ? -1.954 16.880 0.881 1.00 88.12 173 VAL A O 1
ATOM 1205 N N . ALA A 1 174 ? -3.700 17.327 2.221 1.00 68.12 174 ALA A N 1
ATOM 1206 C CA . ALA A 1 174 ? -3.703 18.768 1.979 1.00 68.12 174 ALA A CA 1
ATOM 1207 C C . ALA A 1 174 ? -2.414 19.418 2.513 1.00 68.12 174 ALA A C 1
ATOM 1209 O O . ALA A 1 174 ? -2.050 19.223 3.671 1.00 68.12 174 ALA A O 1
ATOM 1210 N N . GLY A 1 175 ? -1.738 20.204 1.673 1.00 60.44 175 GLY A N 1
ATOM 1211 C CA . GLY A 1 175 ? -0.436 20.819 1.974 1.00 60.44 175 GLY A CA 1
ATOM 1212 C C . GLY A 1 175 ? 0.576 20.634 0.844 1.00 60.44 175 GLY A C 1
ATOM 1213 O O . GLY A 1 175 ? 1.418 21.503 0.633 1.00 60.44 175 GLY A O 1
ATOM 1214 N N . ASP A 1 176 ? 0.408 19.584 0.040 1.00 48.06 176 ASP A N 1
ATOM 1215 C CA . ASP A 1 176 ? 1.094 19.417 -1.239 1.00 48.06 176 ASP A CA 1
ATOM 1216 C C . ASP A 1 176 ? 0.223 19.951 -2.383 1.00 48.06 176 ASP A C 1
ATOM 1218 O O . ASP A 1 176 ? -0.444 19.212 -3.097 1.00 48.06 176 ASP A O 1
ATOM 1222 N N . ILE A 1 177 ? 0.255 21.267 -2.607 1.00 46.12 177 ILE A N 1
ATOM 1223 C CA . ILE A 1 177 ? -0.216 21.876 -3.873 1.00 46.12 177 ILE A CA 1
ATOM 1224 C C . ILE A 1 177 ? 0.845 21.678 -4.986 1.00 46.12 177 ILE A C 1
ATOM 1226 O O . ILE A 1 177 ? 0.865 22.366 -6.005 1.00 46.12 177 ILE A O 1
ATOM 1230 N N . SER A 1 178 ? 1.792 20.766 -4.762 1.00 52.88 178 SER A N 1
ATOM 1231 C CA . SER A 1 178 ? 2.930 20.480 -5.622 1.00 52.88 178 SER A CA 1
ATOM 1232 C C . SER A 1 178 ? 2.629 19.272 -6.518 1.00 52.88 178 SER A C 1
ATOM 1234 O O . SER A 1 178 ? 1.684 18.519 -6.290 1.00 52.88 178 SER A O 1
ATOM 1236 N N . LYS A 1 179 ? 3.468 19.043 -7.534 1.00 58.03 179 LYS A N 1
ATOM 1237 C CA . LYS A 1 179 ? 3.426 17.842 -8.392 1.00 58.03 179 LYS A CA 1
ATOM 1238 C C . LYS A 1 179 ? 3.560 16.512 -7.619 1.00 58.03 179 LYS A C 1
ATOM 1240 O O . LYS A 1 179 ? 3.419 15.463 -8.234 1.00 58.03 179 LYS A O 1
ATOM 1245 N N . ASN A 1 180 ? 3.798 16.562 -6.306 1.00 63.28 180 ASN A N 1
ATOM 1246 C CA . ASN A 1 180 ? 4.050 15.415 -5.438 1.00 63.28 180 ASN A CA 1
ATOM 1247 C C . ASN A 1 180 ? 2.883 15.127 -4.484 1.00 63.28 180 ASN A C 1
ATOM 1249 O O . ASN A 1 180 ? 3.074 14.466 -3.469 1.00 63.28 180 ASN A O 1
ATOM 1253 N N . ALA A 1 181 ? 1.686 15.641 -4.777 1.00 73.00 181 ALA A N 1
ATOM 1254 C CA . ALA A 1 181 ? 0.524 15.444 -3.927 1.00 73.00 181 ALA A CA 1
ATOM 1255 C C . ALA A 1 181 ? 0.238 13.949 -3.701 1.00 73.00 181 ALA A C 1
ATOM 1257 O O . ALA A 1 181 ? -0.039 13.193 -4.634 1.00 73.00 181 ALA A O 1
ATOM 1258 N N . VAL A 1 182 ? 0.335 13.525 -2.440 1.00 83.12 182 VAL A N 1
ATOM 1259 C CA . VAL A 1 182 ? 0.293 12.113 -2.058 1.00 83.12 182 VAL A CA 1
ATOM 1260 C C . VAL A 1 182 ? -1.152 11.685 -1.815 1.00 83.12 182 VAL A C 1
ATOM 1262 O O . VAL A 1 182 ? -1.803 12.140 -0.871 1.00 83.12 182 VAL A O 1
ATOM 1265 N N . ASN A 1 183 ? -1.663 10.799 -2.671 1.00 91.19 183 ASN A N 1
ATOM 1266 C CA . ASN A 1 183 ? -2.964 10.167 -2.480 1.00 91.19 183 ASN A CA 1
ATOM 1267 C C . ASN A 1 183 ? -2.837 8.962 -1.536 1.00 91.19 183 ASN A C 1
ATOM 1269 O O . ASN A 1 183 ? -2.142 8.001 -1.860 1.00 91.19 183 ASN A O 1
ATOM 1273 N N . ILE A 1 184 ? -3.549 8.982 -0.405 1.00 92.00 184 ILE A N 1
ATOM 1274 C CA . ILE A 1 184 ? -3.416 7.977 0.667 1.00 92.00 184 ILE A CA 1
ATOM 1275 C C . ILE A 1 184 ? -3.632 6.549 0.154 1.00 92.00 184 ILE A C 1
ATOM 1277 O O . ILE A 1 184 ? -2.850 5.645 0.460 1.00 92.00 184 ILE A O 1
ATOM 1281 N N . LYS A 1 185 ? -4.690 6.336 -0.634 1.00 93.50 185 LYS A N 1
ATOM 1282 C CA . LYS A 1 185 ? -5.012 5.014 -1.174 1.00 93.50 185 LYS A CA 1
ATOM 1283 C C . LYS A 1 185 ? -3.946 4.529 -2.153 1.00 93.50 185 LYS A C 1
ATOM 1285 O O . LYS A 1 185 ? -3.527 3.378 -2.068 1.00 93.50 185 LYS A O 1
ATOM 1290 N N . SER A 1 186 ? -3.475 5.411 -3.031 1.00 92.62 186 SER A N 1
ATOM 1291 C CA . SER A 1 186 ? -2.407 5.095 -3.987 1.00 92.62 186 SER A CA 1
ATOM 1292 C C . SER A 1 186 ? -1.107 4.744 -3.260 1.00 92.62 186 SER A C 1
ATOM 1294 O O . SER A 1 186 ? -0.480 3.741 -3.574 1.00 92.62 186 SER A O 1
ATOM 1296 N N . THR A 1 187 ? -0.748 5.492 -2.214 1.00 91.62 187 THR A N 1
ATOM 1297 C CA . THR A 1 187 ? 0.420 5.201 -1.370 1.00 91.62 187 THR A CA 1
ATOM 1298 C C . THR A 1 187 ? 0.317 3.843 -0.694 1.00 91.62 187 THR A C 1
ATOM 1300 O O . THR A 1 187 ? 1.280 3.078 -0.698 1.00 91.62 187 THR A O 1
ATOM 1303 N N . PHE A 1 188 ? -0.857 3.491 -0.166 1.00 94.19 188 PHE A N 1
ATOM 1304 C CA . PHE A 1 188 ? -1.076 2.149 0.365 1.00 94.19 188 PHE A CA 1
ATOM 1305 C C . PHE A 1 188 ? -0.908 1.073 -0.712 1.00 94.19 188 PHE A C 1
ATOM 1307 O O . PHE A 1 188 ? -0.250 0.069 -0.462 1.00 94.19 188 PHE A O 1
ATOM 1314 N N . GLN A 1 189 ? -1.447 1.273 -1.917 1.00 95.00 189 GLN A N 1
ATOM 1315 C CA . GLN A 1 189 ? -1.276 0.326 -3.023 1.00 95.00 189 GLN A CA 1
ATOM 1316 C C . GLN A 1 189 ? 0.198 0.190 -3.440 1.00 95.00 189 GLN A C 1
ATOM 1318 O O . GLN A 1 189 ? 0.657 -0.918 -3.718 1.00 95.00 189 GLN A O 1
ATOM 1323 N N . SER A 1 190 ? 0.975 1.272 -3.420 1.00 93.00 190 SER A N 1
ATOM 1324 C CA . SER A 1 190 ? 2.419 1.223 -3.675 1.00 93.00 190 SER A CA 1
ATOM 1325 C C . SER A 1 190 ? 3.195 0.455 -2.602 1.00 93.00 190 SER A C 1
ATOM 1327 O O . SER A 1 190 ? 4.186 -0.190 -2.929 1.00 93.00 190 SER A O 1
ATOM 1329 N N . MET A 1 191 ? 2.742 0.474 -1.345 1.00 92.25 191 MET A N 1
ATOM 1330 C CA . MET A 1 191 ? 3.425 -0.207 -0.235 1.00 92.25 191 MET A CA 1
ATOM 1331 C C . MET A 1 191 ? 2.930 -1.628 0.040 1.00 92.25 191 MET A C 1
ATOM 1333 O O . MET A 1 191 ? 3.706 -2.441 0.519 1.00 92.25 191 MET A O 1
ATOM 1337 N N . PHE A 1 192 ? 1.663 -1.934 -0.248 1.00 94.50 192 PHE A N 1
ATOM 1338 C CA . PHE A 1 192 ? 1.018 -3.201 0.121 1.00 94.50 192 PHE A CA 1
ATOM 1339 C C . PHE A 1 192 ? 0.117 -3.789 -0.978 1.00 94.50 192 PHE A C 1
ATOM 1341 O O . PHE A 1 192 ? -0.520 -4.823 -0.782 1.00 94.50 192 PHE A O 1
ATOM 1348 N N . GLY A 1 193 ? 0.034 -3.158 -2.149 1.00 95.31 193 GLY A N 1
ATOM 1349 C CA . GLY A 1 193 ? -0.805 -3.625 -3.250 1.00 95.31 193 GLY A CA 1
ATOM 1350 C C . GLY A 1 193 ? -0.280 -4.917 -3.877 1.00 95.31 193 GLY A C 1
ATOM 1351 O O . GLY A 1 193 ? 0.801 -4.948 -4.461 1.00 95.31 193 GLY A O 1
ATOM 1352 N N . CYS A 1 194 ? -1.089 -5.973 -3.798 1.00 96.38 194 CYS A N 1
ATOM 1353 C CA . CYS A 1 194 ? -0.803 -7.280 -4.400 1.00 96.38 194 CYS A CA 1
ATOM 1354 C C . CYS A 1 194 ? -1.445 -7.490 -5.780 1.00 96.38 194 CYS A C 1
ATOM 1356 O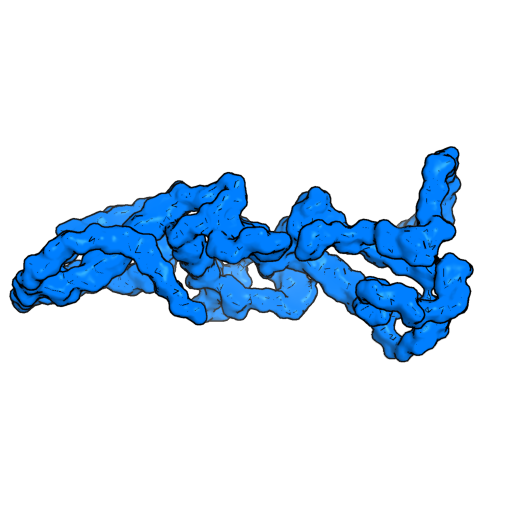 O . CYS A 1 194 ? -1.2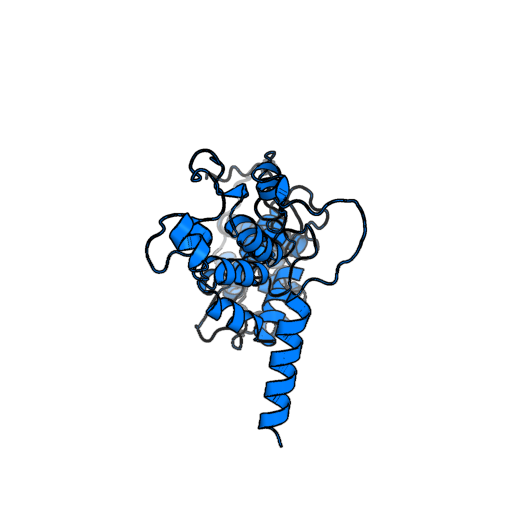86 -8.548 -6.383 1.00 96.38 194 CYS A O 1
ATOM 1358 N N . THR A 1 195 ? -2.173 -6.494 -6.288 1.00 95.62 195 THR A N 1
ATOM 1359 C CA . THR A 1 195 ? -2.744 -6.504 -7.641 1.00 95.62 195 THR A CA 1
ATOM 1360 C C . THR A 1 195 ? -1.966 -5.525 -8.499 1.00 95.62 195 THR A C 1
ATOM 1362 O O . THR A 1 195 ? -1.744 -4.402 -8.062 1.00 95.62 195 THR A O 1
ATOM 1365 N N . ARG A 1 196 ? -1.580 -5.937 -9.709 1.00 95.38 196 ARG A N 1
ATOM 1366 C CA . ARG A 1 196 ? -0.878 -5.057 -10.650 1.00 95.38 196 ARG A CA 1
ATOM 1367 C C . ARG A 1 196 ? -1.693 -3.800 -10.941 1.00 95.38 196 ARG A C 1
ATOM 1369 O O . ARG A 1 196 ? -2.913 -3.873 -11.106 1.00 95.38 196 ARG A O 1
ATOM 1376 N N . ALA A 1 197 ? -1.004 -2.673 -11.048 1.00 95.94 197 ALA A N 1
ATOM 1377 C CA . ALA A 1 197 ? -1.601 -1.409 -11.428 1.00 95.94 197 ALA A CA 1
ATOM 1378 C C . ALA A 1 197 ? -2.180 -1.477 -12.849 1.00 95.94 197 ALA A C 1
ATOM 1380 O O . ALA A 1 197 ? -1.650 -2.144 -13.742 1.00 95.94 197 ALA A O 1
ATOM 1381 N N . ALA A 1 198 ? -3.269 -0.741 -13.070 1.00 95.00 198 ALA A N 1
ATOM 1382 C CA . ALA A 1 198 ? -3.749 -0.469 -14.417 1.00 95.00 198 ALA A CA 1
ATOM 1383 C C . ALA A 1 198 ? -2.727 0.385 -15.190 1.00 95.00 198 ALA A C 1
ATOM 1385 O O . ALA A 1 198 ? -1.904 1.087 -14.599 1.00 95.00 198 ALA A O 1
ATOM 1386 N N . VAL A 1 199 ? -2.808 0.363 -16.523 1.00 93.50 199 VAL A N 1
ATOM 1387 C CA . VAL A 1 199 ? -1.928 1.170 -17.379 1.00 93.50 199 VAL A CA 1
ATOM 1388 C C . VAL A 1 199 ? -2.041 2.653 -17.009 1.00 93.50 199 VAL A C 1
ATOM 1390 O O . VAL A 1 199 ? -3.140 3.202 -16.971 1.00 93.50 199 VAL A O 1
ATOM 1393 N N . GLY A 1 200 ? -0.904 3.297 -16.744 1.00 90.44 200 GLY A N 1
ATOM 1394 C CA . GLY A 1 200 ? -0.817 4.711 -16.370 1.00 90.44 200 GLY A CA 1
ATOM 1395 C C . GLY A 1 200 ? -1.162 5.027 -14.908 1.00 90.44 200 GLY A C 1
ATOM 1396 O O . GLY A 1 200 ? -0.921 6.150 -14.469 1.00 90.44 200 GLY A O 1
ATOM 1397 N N . ALA A 1 201 ? -1.670 4.065 -14.133 1.00 92.62 201 ALA A N 1
ATOM 1398 C CA . ALA A 1 201 ? -1.885 4.244 -12.698 1.00 92.62 201 ALA A CA 1
ATOM 1399 C C . ALA A 1 201 ? -0.552 4.182 -11.922 1.00 92.62 201 ALA A C 1
ATOM 1401 O O . ALA A 1 201 ? 0.423 3.630 -12.444 1.00 92.62 201 ALA A O 1
ATOM 1402 N N . PRO A 1 202 ? -0.482 4.724 -10.690 1.00 93.31 202 PRO A N 1
ATOM 1403 C CA . PRO A 1 202 ? 0.683 4.558 -9.825 1.00 93.31 202 PRO A CA 1
ATOM 1404 C C . PRO A 1 202 ? 1.029 3.082 -9.628 1.00 93.31 202 PRO A C 1
ATOM 1406 O O . PRO A 1 202 ? 0.141 2.252 -9.432 1.00 93.31 202 PRO A O 1
ATOM 1409 N N . CYS A 1 203 ? 2.316 2.753 -9.687 1.00 95.88 203 CYS A N 1
ATOM 1410 C CA . CYS A 1 203 ? 2.783 1.386 -9.489 1.00 95.88 203 CYS A CA 1
ATOM 1411 C C . CYS A 1 203 ? 2.427 0.869 -8.089 1.00 95.88 203 CYS A C 1
ATOM 1413 O O . CYS A 1 203 ? 2.594 1.568 -7.084 1.00 95.88 203 CYS A O 1
ATOM 1415 N N . THR A 1 204 ? 1.983 -0.385 -8.024 1.00 96.50 204 THR A N 1
ATOM 1416 C CA . THR A 1 204 ? 1.745 -1.091 -6.762 1.00 96.50 204 THR A CA 1
ATOM 1417 C C . THR A 1 204 ? 3.012 -1.778 -6.249 1.00 96.50 204 THR A C 1
ATOM 1419 O O . THR A 1 204 ? 4.014 -1.890 -6.960 1.00 96.50 204 THR A O 1
ATOM 1422 N N . MET A 1 205 ? 2.965 -2.301 -5.024 1.00 95.31 205 MET A N 1
ATOM 1423 C CA . MET A 1 205 ? 4.071 -3.068 -4.441 1.00 95.31 205 MET A CA 1
ATOM 1424 C C . MET A 1 205 ? 4.470 -4.272 -5.316 1.00 95.31 205 MET A C 1
ATOM 1426 O O . MET A 1 205 ? 5.659 -4.523 -5.522 1.00 95.31 205 MET A O 1
ATOM 1430 N N . ILE A 1 206 ? 3.505 -5.010 -5.877 1.00 95.75 206 ILE A N 1
ATOM 1431 C CA . ILE A 1 206 ? 3.815 -6.163 -6.738 1.00 95.75 206 ILE A CA 1
ATOM 1432 C C . ILE A 1 206 ? 4.406 -5.746 -8.095 1.00 95.75 206 ILE A C 1
ATOM 1434 O O . ILE A 1 206 ? 5.210 -6.479 -8.674 1.00 95.75 206 ILE A O 1
ATOM 1438 N N . ASP A 1 207 ? 4.079 -4.551 -8.593 1.00 96.88 207 ASP A N 1
ATOM 1439 C CA . ASP A 1 207 ? 4.724 -3.999 -9.788 1.00 96.88 207 ASP A CA 1
ATOM 1440 C C . ASP A 1 207 ? 6.205 -3.699 -9.508 1.00 96.88 207 ASP A C 1
ATOM 1442 O O . ASP A 1 207 ? 7.074 -4.038 -10.317 1.00 96.88 207 ASP A O 1
ATOM 1446 N N . MET A 1 208 ? 6.513 -3.179 -8.314 1.00 94.06 208 MET A N 1
ATOM 1447 C CA . MET A 1 208 ? 7.888 -2.911 -7.879 1.00 94.06 208 MET A CA 1
ATOM 1448 C C . MET A 1 208 ? 8.747 -4.172 -7.796 1.00 94.06 208 MET A C 1
ATOM 1450 O O . MET A 1 208 ? 9.944 -4.097 -8.051 1.00 94.06 208 MET A O 1
ATOM 1454 N N . VAL A 1 209 ? 8.173 -5.349 -7.530 1.00 94.88 209 VAL A N 1
ATOM 1455 C CA . VAL A 1 209 ? 8.910 -6.625 -7.626 1.00 94.88 209 VAL A CA 1
ATOM 1456 C C . VAL A 1 209 ? 9.453 -6.828 -9.033 1.00 94.88 209 VAL A C 1
ATOM 1458 O O . VAL A 1 209 ? 10.619 -7.185 -9.195 1.00 94.88 209 VAL A O 1
ATOM 1461 N N . THR A 1 210 ? 8.636 -6.574 -10.056 1.00 93.69 210 THR A N 1
ATOM 1462 C CA . THR A 1 210 ? 9.055 -6.710 -11.459 1.00 93.69 210 THR A CA 1
ATOM 1463 C C . THR A 1 210 ? 10.170 -5.717 -11.773 1.00 93.69 210 THR A C 1
ATOM 1465 O O . THR A 1 210 ? 11.180 -6.093 -12.362 1.00 93.69 210 THR A O 1
ATOM 1468 N N . VAL A 1 211 ? 10.047 -4.474 -11.304 1.00 93.00 211 VAL A N 1
ATOM 1469 C CA . VAL A 1 211 ? 11.089 -3.449 -11.472 1.00 93.00 211 VAL A CA 1
ATOM 1470 C C . VAL A 1 211 ? 12.385 -3.853 -10.765 1.00 93.00 211 VAL A C 1
ATOM 1472 O O . VAL A 1 211 ? 13.448 -3.848 -11.380 1.00 93.00 211 VAL A O 1
ATOM 1475 N N . LEU A 1 212 ? 12.326 -4.253 -9.495 1.00 91.88 212 LEU A N 1
ATOM 1476 C CA . LEU A 1 212 ? 13.498 -4.616 -8.693 1.00 91.88 212 LEU A CA 1
ATOM 1477 C C . LEU A 1 212 ? 14.209 -5.860 -9.233 1.00 91.88 212 LEU A C 1
ATOM 1479 O O . LEU A 1 212 ? 15.435 -5.902 -9.269 1.00 91.88 212 LEU A O 1
ATOM 1483 N N . THR A 1 213 ? 13.462 -6.874 -9.662 1.00 92.12 213 THR A N 1
ATOM 1484 C CA . THR A 1 213 ? 14.043 -8.100 -10.236 1.00 92.12 213 THR A CA 1
ATOM 1485 C C . THR A 1 213 ? 14.690 -7.823 -11.591 1.00 92.12 213 THR A C 1
ATOM 1487 O O . THR A 1 213 ? 15.831 -8.218 -11.832 1.00 92.12 213 THR A O 1
ATOM 1490 N N . THR A 1 214 ? 14.014 -7.055 -12.445 1.00 92.25 214 THR A N 1
ATOM 1491 C CA . THR A 1 214 ? 14.534 -6.671 -13.761 1.00 92.25 214 THR A CA 1
ATOM 1492 C C . THR A 1 214 ? 15.765 -5.769 -13.636 1.00 92.25 214 THR A C 1
ATOM 1494 O O . THR A 1 214 ? 16.765 -5.991 -14.314 1.00 92.25 214 THR A O 1
ATOM 1497 N N . THR A 1 215 ? 15.750 -4.789 -12.727 1.00 90.81 215 THR A N 1
ATOM 1498 C CA . THR A 1 215 ? 16.883 -3.867 -12.525 1.00 90.81 215 THR A CA 1
ATOM 1499 C C . THR A 1 215 ? 18.107 -4.546 -11.909 1.00 90.81 215 THR A C 1
ATOM 1501 O O . THR A 1 215 ? 19.227 -4.148 -12.217 1.00 90.81 215 THR A O 1
ATOM 1504 N N . LYS A 1 216 ? 17.917 -5.603 -11.107 1.00 91.19 216 LYS A N 1
ATOM 1505 C CA . LYS A 1 216 ? 18.995 -6.446 -10.557 1.00 91.19 216 LYS A CA 1
ATOM 1506 C C . LYS A 1 216 ? 19.524 -7.504 -11.528 1.00 91.19 216 LYS A C 1
ATOM 1508 O O . LYS A 1 216 ? 20.465 -8.217 -11.189 1.00 91.19 216 LYS A O 1
ATOM 1513 N N . THR A 1 217 ? 18.940 -7.637 -12.718 1.00 91.69 217 THR A N 1
ATOM 1514 C CA . THR A 1 217 ? 19.454 -8.571 -13.725 1.00 91.69 217 THR A CA 1
ATOM 1515 C C . THR A 1 217 ? 20.818 -8.078 -14.231 1.00 91.69 217 THR A C 1
ATOM 1517 O O . THR A 1 217 ? 20.966 -6.875 -14.473 1.00 91.69 217 THR A O 1
ATOM 1520 N N . PRO A 1 218 ? 21.823 -8.961 -14.393 1.00 93.25 218 PRO A N 1
ATOM 1521 C CA . PRO A 1 218 ? 23.099 -8.580 -14.981 1.00 93.25 218 PRO A CA 1
ATOM 1522 C C . PRO A 1 218 ? 22.916 -7.993 -16.379 1.00 93.25 218 PRO A C 1
ATOM 1524 O O . PRO A 1 218 ? 22.142 -8.504 -17.192 1.00 93.25 218 PRO A O 1
ATOM 1527 N N . VAL A 1 219 ? 23.662 -6.932 -16.671 1.00 92.94 219 VAL A N 1
ATOM 1528 C CA . VAL A 1 219 ? 23.696 -6.335 -18.005 1.00 92.94 219 VAL A CA 1
ATOM 1529 C C . VAL A 1 219 ? 24.260 -7.363 -18.976 1.00 92.94 219 VAL A C 1
ATOM 1531 O O . VAL A 1 219 ? 25.295 -7.980 -18.721 1.00 92.94 219 VAL A O 1
ATOM 1534 N N . TRP A 1 220 ? 23.591 -7.533 -20.114 1.00 94.25 220 TRP A N 1
ATOM 1535 C CA . TRP A 1 220 ? 24.055 -8.435 -21.161 1.00 94.25 220 TRP A CA 1
ATOM 1536 C C . TRP A 1 220 ? 25.517 -8.158 -21.550 1.00 94.25 220 TRP A C 1
ATOM 1538 O O . TRP A 1 220 ? 25.891 -7.011 -21.798 1.00 94.25 220 TRP A O 1
ATOM 1548 N N . ALA A 1 221 ? 26.325 -9.221 -21.640 1.00 92.44 221 ALA A N 1
ATOM 1549 C CA . ALA A 1 221 ? 27.789 -9.164 -21.724 1.00 92.44 221 ALA A CA 1
ATOM 1550 C C . ALA A 1 221 ? 28.334 -8.247 -22.833 1.00 92.44 221 ALA A C 1
ATOM 1552 O O . ALA A 1 221 ? 29.306 -7.520 -22.633 1.00 92.44 221 ALA A O 1
ATOM 1553 N N . ASN A 1 222 ? 27.698 -8.239 -24.006 1.00 92.56 222 ASN A N 1
ATOM 1554 C CA . ASN A 1 222 ? 28.133 -7.372 -25.102 1.00 92.56 222 ASN A CA 1
ATOM 1555 C C . ASN A 1 222 ? 27.869 -5.899 -24.782 1.00 92.56 222 ASN A C 1
ATOM 1557 O O . ASN A 1 222 ? 28.670 -5.035 -25.135 1.00 92.56 222 ASN A O 1
ATOM 1561 N N . CYS A 1 223 ? 26.762 -5.609 -24.093 1.00 91.62 223 CYS A N 1
ATOM 1562 C CA . CYS A 1 223 ? 26.455 -4.250 -23.693 1.00 91.62 223 CYS A CA 1
ATOM 1563 C C . CYS A 1 223 ? 27.325 -3.777 -22.525 1.00 91.62 223 CYS A C 1
ATOM 1565 O O . CYS A 1 223 ? 27.837 -2.660 -22.558 1.00 91.62 223 CYS A O 1
ATOM 1567 N N . SER A 1 224 ? 27.565 -4.634 -21.530 1.00 92.12 224 SER A N 1
ATOM 1568 C CA . SER A 1 224 ? 28.452 -4.298 -20.414 1.00 92.12 224 SER A CA 1
ATOM 1569 C C . SER A 1 224 ? 29.889 -4.061 -20.878 1.00 92.12 224 SER A C 1
ATOM 1571 O O . SER A 1 224 ? 30.505 -3.082 -20.462 1.00 92.12 224 SER A O 1
ATOM 1573 N N . THR A 1 225 ? 30.384 -4.879 -21.811 1.00 92.00 225 THR A N 1
ATOM 1574 C CA . THR A 1 225 ? 31.706 -4.713 -22.435 1.00 92.00 225 THR A CA 1
ATOM 1575 C C . THR A 1 225 ? 31.800 -3.396 -23.203 1.00 92.00 225 THR A C 1
ATOM 1577 O O . THR A 1 225 ? 32.762 -2.649 -23.030 1.00 92.00 225 THR A O 1
ATOM 1580 N N . PHE A 1 226 ? 30.788 -3.074 -24.019 1.00 91.62 226 PHE A N 1
ATOM 1581 C CA . PHE A 1 226 ? 30.739 -1.817 -24.772 1.00 91.62 226 PHE A CA 1
ATOM 1582 C C . PHE A 1 226 ? 30.776 -0.592 -23.845 1.00 91.62 226 PHE A C 1
ATOM 1584 O O . PHE A 1 226 ? 31.508 0.366 -24.091 1.00 91.62 226 PHE A O 1
ATOM 1591 N N . LEU A 1 227 ? 30.017 -0.649 -22.750 1.00 90.00 227 LEU A N 1
ATOM 1592 C CA . LEU A 1 227 ? 29.932 0.409 -21.745 1.00 90.00 227 LEU A CA 1
ATOM 1593 C C . LEU A 1 227 ? 31.092 0.404 -20.735 1.00 90.00 227 LEU A C 1
ATOM 1595 O O . LEU A 1 227 ? 31.133 1.277 -19.871 1.00 90.00 227 LEU A O 1
ATOM 1599 N N . LYS A 1 228 ? 32.036 -0.544 -20.839 1.00 91.56 228 LYS A N 1
ATOM 1600 C CA . LYS A 1 228 ? 33.159 -0.732 -19.901 1.00 91.56 228 LYS A CA 1
ATOM 1601 C C . LYS A 1 228 ? 32.705 -0.845 -18.439 1.00 91.56 228 LYS A C 1
ATOM 1603 O O . LYS A 1 228 ? 33.334 -0.293 -17.537 1.00 91.56 228 LYS A O 1
ATOM 1608 N N . LEU A 1 229 ? 31.594 -1.539 -18.210 1.00 89.06 229 LEU A N 1
ATOM 1609 C CA . LEU A 1 229 ? 31.058 -1.760 -16.870 1.00 89.06 229 LEU A CA 1
ATOM 1610 C C . LEU A 1 229 ? 31.851 -2.854 -16.140 1.00 89.06 229 LEU A C 1
ATOM 1612 O O . LEU A 1 229 ? 32.358 -3.769 -16.793 1.00 89.06 229 LEU A O 1
ATOM 1616 N N . PRO A 1 230 ? 31.934 -2.800 -14.799 1.00 90.31 230 PRO A N 1
ATOM 1617 C CA . PRO A 1 230 ? 32.506 -3.892 -14.022 1.00 90.31 230 PRO A CA 1
ATOM 1618 C C . PRO A 1 230 ? 31.707 -5.189 -14.214 1.00 90.31 230 PRO A C 1
ATOM 1620 O O . PRO A 1 230 ? 30.511 -5.171 -14.524 1.00 90.31 230 PRO A O 1
ATOM 1623 N N . GLU A 1 231 ? 32.368 -6.325 -14.001 1.00 88.88 231 GLU A N 1
ATOM 1624 C CA . GLU A 1 231 ? 31.710 -7.630 -14.012 1.00 88.88 231 GLU A CA 1
ATOM 1625 C C . GLU A 1 231 ? 30.580 -7.672 -12.972 1.00 88.88 231 GLU A C 1
ATOM 1627 O O . GLU A 1 231 ? 30.717 -7.163 -11.859 1.00 88.88 231 GLU A O 1
ATOM 1632 N N . GLY A 1 232 ? 29.433 -8.234 -13.359 1.00 88.88 232 GLY A N 1
ATOM 1633 C CA . GLY A 1 232 ? 28.243 -8.270 -12.508 1.00 88.88 232 GLY A CA 1
ATOM 1634 C C . GLY A 1 232 ? 27.474 -6.948 -12.416 1.00 88.88 232 GLY A C 1
ATOM 1635 O O . GLY A 1 232 ? 26.540 -6.862 -11.622 1.00 88.88 232 GLY A O 1
ATOM 1636 N N . ALA A 1 233 ? 27.816 -5.927 -13.215 1.00 91.50 233 ALA A N 1
ATOM 1637 C CA . ALA A 1 233 ? 27.011 -4.712 -13.295 1.00 91.50 233 ALA A CA 1
ATOM 1638 C C . ALA A 1 233 ? 25.554 -5.025 -13.671 1.00 91.50 233 ALA A C 1
ATOM 1640 O O . ALA A 1 233 ? 25.272 -5.827 -14.564 1.00 91.50 233 ALA A O 1
ATOM 1641 N N . THR A 1 234 ? 24.637 -4.352 -12.990 1.00 92.50 234 THR A N 1
ATOM 1642 C CA . THR A 1 234 ? 23.188 -4.525 -13.095 1.00 92.50 234 THR A CA 1
ATOM 1643 C C . THR A 1 234 ? 22.541 -3.365 -13.849 1.00 92.50 234 THR A C 1
ATOM 1645 O O . THR A 1 234 ? 23.152 -2.316 -14.070 1.00 92.50 234 THR A O 1
ATOM 1648 N N . ILE A 1 235 ? 21.300 -3.554 -14.296 1.00 88.25 235 ILE A N 1
ATOM 1649 C CA . ILE A 1 235 ? 20.599 -2.602 -15.170 1.00 88.25 235 ILE A CA 1
ATOM 1650 C C . ILE A 1 235 ? 20.381 -1.235 -14.517 1.00 88.25 235 ILE A C 1
ATOM 1652 O O . ILE A 1 235 ? 20.448 -0.225 -15.216 1.00 88.25 235 ILE A O 1
ATOM 1656 N N . ASP A 1 236 ? 20.226 -1.160 -13.192 1.00 84.75 236 ASP A N 1
ATOM 1657 C CA . ASP A 1 236 ? 20.140 0.115 -12.455 1.00 84.75 236 ASP A CA 1
ATOM 1658 C C . ASP A 1 236 ? 21.377 1.019 -12.636 1.00 84.75 236 ASP A C 1
ATOM 1660 O O . ASP A 1 236 ? 21.302 2.227 -12.402 1.00 84.75 236 ASP A O 1
ATOM 1664 N N . LYS A 1 237 ? 22.519 0.454 -13.056 1.00 83.12 237 LYS A N 1
ATOM 1665 C CA . LYS A 1 237 ? 23.749 1.201 -13.364 1.00 83.12 237 LYS A CA 1
ATOM 1666 C C . LYS A 1 237 ? 23.810 1.723 -14.796 1.00 83.12 237 LYS A C 1
ATOM 1668 O O . LYS A 1 237 ? 24.688 2.528 -15.090 1.00 83.12 237 LYS A O 1
ATOM 1673 N N . VAL A 1 238 ? 22.922 1.255 -15.671 1.00 82.31 238 VAL A N 1
ATOM 1674 C CA . VAL A 1 238 ? 22.969 1.521 -17.118 1.00 82.31 238 VAL A CA 1
ATOM 1675 C C . VAL A 1 238 ? 21.790 2.341 -17.606 1.00 82.31 238 VAL A C 1
ATOM 1677 O O . VAL A 1 238 ? 21.917 3.025 -18.621 1.00 82.31 238 VAL A O 1
ATOM 1680 N N . MET A 1 239 ? 20.647 2.287 -16.915 1.00 76.94 239 MET A N 1
ATOM 1681 C CA . MET A 1 239 ? 19.514 3.131 -17.282 1.00 76.94 239 MET A CA 1
ATOM 1682 C C . MET A 1 239 ? 19.958 4.601 -17.285 1.00 76.94 239 MET A C 1
ATOM 1684 O O . MET A 1 239 ? 20.570 5.033 -16.300 1.00 76.94 239 MET A O 1
ATOM 1688 N N . PRO A 1 240 ? 19.707 5.347 -18.380 1.00 64.94 240 PRO A N 1
ATOM 1689 C CA . PRO A 1 240 ? 20.075 6.751 -18.461 1.00 64.94 240 PRO A CA 1
ATOM 1690 C C . PRO A 1 240 ? 19.508 7.478 -17.244 1.00 64.94 240 PRO A C 1
ATOM 1692 O O . PRO A 1 240 ? 18.303 7.464 -17.011 1.00 64.94 240 PRO A O 1
ATOM 1695 N N . LYS A 1 241 ? 20.388 8.058 -16.430 1.00 65.12 241 LYS A N 1
ATOM 1696 C CA . LYS A 1 241 ? 19.979 9.093 -15.479 1.00 65.12 241 LYS A CA 1
ATOM 1697 C C . LYS A 1 241 ? 19.860 10.404 -16.251 1.00 65.12 241 LYS A C 1
ATOM 1699 O O . LYS A 1 241 ? 20.290 10.461 -17.402 1.00 65.12 241 LYS A O 1
ATOM 1704 N N . ASP A 1 242 ? 19.316 11.439 -15.619 1.00 57.66 242 ASP A N 1
ATOM 1705 C CA . ASP A 1 242 ? 18.980 12.725 -16.251 1.00 57.66 242 ASP A CA 1
ATOM 1706 C C . ASP A 1 242 ? 20.124 13.368 -17.087 1.00 57.66 242 ASP A C 1
ATOM 1708 O O . ASP A 1 242 ? 19.855 14.203 -17.948 1.00 57.66 242 ASP A O 1
ATOM 1712 N N . ASP A 1 243 ? 21.380 12.924 -16.928 1.00 57.69 243 ASP A N 1
ATOM 1713 C CA . ASP A 1 243 ? 22.538 13.323 -17.736 1.00 57.69 243 ASP A CA 1
ATOM 1714 C C . ASP A 1 243 ? 22.959 12.268 -18.784 1.00 57.69 243 ASP A C 1
ATOM 1716 O O . ASP A 1 243 ? 23.855 11.440 -18.582 1.00 57.69 243 ASP A O 1
ATOM 1720 N N . ALA A 1 244 ? 22.371 12.362 -19.979 1.00 58.44 244 ALA A N 1
ATOM 1721 C CA . ALA A 1 244 ? 22.724 11.558 -21.158 1.00 58.44 244 ALA A CA 1
ATOM 1722 C C . ALA A 1 244 ? 24.132 11.842 -21.747 1.00 58.44 244 ALA A C 1
ATOM 1724 O O . ALA A 1 244 ? 24.525 11.248 -22.751 1.00 58.44 244 ALA A O 1
ATOM 1725 N N . THR A 1 245 ? 24.910 12.747 -21.148 1.00 56.59 245 THR A N 1
ATOM 1726 C CA . THR A 1 245 ? 26.200 13.245 -21.666 1.00 56.59 245 THR A CA 1
ATOM 1727 C C . THR A 1 245 ? 27.388 12.301 -21.447 1.00 56.59 245 THR A C 1
ATOM 1729 O O . THR A 1 245 ? 28.483 12.582 -21.929 1.00 56.59 245 THR A O 1
ATOM 1732 N N . SER A 1 246 ? 27.199 11.172 -20.758 1.00 70.62 246 SER A N 1
ATOM 1733 C CA . SER A 1 246 ? 28.281 10.255 -20.353 1.00 70.62 246 SER A CA 1
ATOM 1734 C C . SER A 1 246 ? 28.410 8.975 -21.194 1.00 70.62 246 SER A C 1
ATOM 1736 O O . SER A 1 246 ? 29.259 8.130 -20.902 1.00 70.62 246 SER A O 1
ATOM 1738 N N . LEU A 1 247 ? 27.598 8.804 -22.242 1.00 84.69 247 LEU A N 1
ATOM 1739 C CA . LEU A 1 247 ? 27.593 7.565 -23.024 1.00 84.69 247 LEU A CA 1
ATOM 1740 C C . LEU A 1 247 ? 28.748 7.503 -24.046 1.00 84.69 247 LEU A C 1
ATOM 1742 O O . LEU A 1 247 ? 29.030 8.500 -24.714 1.00 84.69 247 LEU A O 1
ATOM 1746 N N . PRO A 1 248 ? 29.406 6.337 -24.225 1.00 87.81 248 PRO A N 1
ATOM 1747 C CA . PRO A 1 248 ? 30.480 6.181 -25.203 1.00 87.81 248 PRO A CA 1
ATOM 1748 C C . PRO A 1 248 ? 30.029 6.448 -26.644 1.00 87.81 248 PRO A C 1
ATOM 1750 O O . PRO A 1 248 ? 28.907 6.118 -27.042 1.00 87.81 248 PRO A O 1
ATOM 1753 N N . ALA A 1 249 ? 30.944 6.968 -27.466 1.00 90.06 249 ALA A N 1
ATOM 1754 C CA . ALA A 1 249 ? 30.721 7.108 -28.902 1.00 90.06 249 ALA A CA 1
ATOM 1755 C C . ALA A 1 249 ? 30.337 5.756 -29.532 1.00 90.06 249 ALA A C 1
ATOM 1757 O O . ALA A 1 249 ? 30.939 4.725 -29.237 1.00 90.06 249 ALA A O 1
ATOM 1758 N N . GLY A 1 250 ? 29.323 5.765 -30.401 1.00 90.88 250 GLY A N 1
ATOM 1759 C CA . GLY A 1 250 ? 28.784 4.552 -31.023 1.00 90.88 250 GLY A CA 1
ATOM 1760 C C . GLY A 1 250 ? 27.736 3.810 -30.187 1.00 90.88 250 GLY A C 1
ATOM 1761 O O . GLY A 1 250 ? 27.250 2.772 -30.628 1.00 90.88 250 GLY A O 1
ATOM 1762 N N . PHE A 1 251 ? 27.335 4.326 -29.015 1.00 91.81 251 PHE A N 1
ATOM 1763 C CA . PHE A 1 251 ? 26.277 3.711 -28.205 1.00 91.81 251 PHE A CA 1
ATOM 1764 C C . PHE A 1 251 ? 25.004 3.462 -29.019 1.00 91.81 251 PHE A C 1
ATOM 1766 O O . PHE A 1 251 ? 24.519 2.332 -29.064 1.00 91.81 251 PHE A O 1
ATOM 1773 N N . CYS A 1 252 ? 24.523 4.477 -29.742 1.00 92.50 252 CYS A N 1
ATOM 1774 C CA . CYS A 1 252 ? 23.305 4.360 -30.540 1.00 92.50 252 CYS A CA 1
ATOM 1775 C C . CYS A 1 252 ? 23.425 3.413 -31.738 1.00 92.50 252 CYS A C 1
ATOM 1777 O O . CYS A 1 252 ? 22.414 2.886 -32.185 1.00 92.50 252 CYS A O 1
ATOM 1779 N N . THR A 1 253 ? 24.633 3.145 -32.237 1.00 93.12 253 THR A N 1
ATOM 1780 C CA . THR A 1 253 ? 24.866 2.182 -33.328 1.00 93.12 253 THR A CA 1
ATOM 1781 C C . THR A 1 253 ? 25.206 0.778 -32.823 1.00 93.12 253 THR A C 1
ATOM 1783 O O . THR A 1 253 ? 25.336 -0.143 -33.626 1.00 93.12 253 THR A O 1
ATOM 1786 N N . SER A 1 254 ? 25.354 0.596 -31.509 1.00 93.00 254 SER A N 1
ATOM 1787 C CA . SER A 1 254 ? 25.579 -0.707 -30.882 1.00 93.00 254 SER A CA 1
ATOM 1788 C C . SER A 1 254 ? 24.270 -1.484 -30.681 1.00 93.00 254 SER A C 1
ATOM 1790 O O . SER A 1 254 ? 23.169 -0.996 -30.932 1.00 93.00 254 SER A O 1
ATOM 1792 N N . THR A 1 255 ? 24.374 -2.704 -30.158 1.00 91.12 255 THR A N 1
ATOM 1793 C CA . THR A 1 255 ? 23.227 -3.522 -29.735 1.00 91.12 255 THR A CA 1
ATOM 1794 C C . THR A 1 255 ? 22.682 -3.145 -28.348 1.00 91.12 255 THR A C 1
ATOM 1796 O O . THR A 1 255 ? 21.617 -3.633 -27.9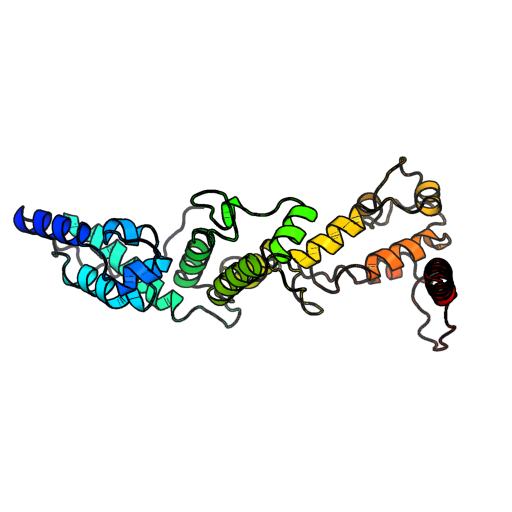67 1.00 91.12 255 THR A O 1
ATOM 1799 N N . CYS A 1 256 ? 23.369 -2.277 -27.589 1.00 91.75 256 CYS A N 1
ATOM 1800 C CA . CYS A 1 256 ? 22.935 -1.842 -26.254 1.00 91.75 256 CYS A CA 1
ATOM 1801 C C . CYS A 1 256 ? 21.539 -1.204 -26.234 1.00 91.75 256 CYS A C 1
ATOM 1803 O O . CYS A 1 256 ? 20.730 -1.617 -25.405 1.00 91.75 256 CYS A O 1
ATOM 1805 N N . PRO A 1 257 ? 21.201 -0.236 -27.110 1.00 92.75 257 PRO A N 1
ATOM 1806 C CA . PRO A 1 257 ? 19.908 0.432 -27.034 1.00 92.75 257 PRO A CA 1
ATOM 1807 C C . PRO A 1 257 ? 18.742 -0.529 -27.292 1.00 92.75 257 PRO A C 1
ATOM 1809 O O . PRO A 1 257 ? 17.722 -0.431 -26.629 1.00 92.75 257 PRO A O 1
ATOM 1812 N N . GLN A 1 258 ? 18.886 -1.514 -28.185 1.00 92.31 258 GLN A N 1
ATOM 1813 C CA . GLN A 1 258 ? 17.840 -2.528 -28.396 1.00 92.31 258 GLN A CA 1
ATOM 1814 C C . GLN A 1 258 ? 17.645 -3.419 -27.163 1.00 92.31 258 GLN A C 1
ATOM 1816 O O . GLN A 1 258 ? 16.513 -3.724 -26.785 1.00 92.31 258 GLN A O 1
ATOM 1821 N N . TYR A 1 259 ? 18.740 -3.786 -26.494 1.00 92.62 259 TYR A N 1
ATOM 1822 C CA . TYR A 1 259 ? 18.675 -4.507 -25.228 1.00 92.62 259 TYR A CA 1
ATOM 1823 C C . TYR A 1 259 ? 17.988 -3.671 -24.136 1.00 92.62 259 TYR A C 1
ATOM 1825 O O . TYR A 1 259 ? 17.017 -4.135 -23.541 1.00 92.62 259 TYR A O 1
ATOM 1833 N N . LEU A 1 260 ? 18.397 -2.415 -23.926 1.00 91.75 260 LEU A N 1
ATOM 1834 C CA . LEU A 1 260 ? 17.752 -1.530 -22.948 1.00 91.75 260 LEU A CA 1
ATOM 1835 C C . LEU A 1 260 ? 16.279 -1.281 -23.276 1.00 91.75 260 LEU A C 1
ATOM 1837 O O . LEU A 1 260 ? 15.450 -1.280 -22.373 1.00 91.75 260 LEU A O 1
ATOM 1841 N N . LEU A 1 261 ? 15.930 -1.154 -24.559 1.00 92.94 261 LEU A N 1
ATOM 1842 C CA . LEU A 1 261 ? 14.544 -1.036 -25.004 1.00 92.94 261 LEU A CA 1
ATOM 1843 C C . LEU A 1 261 ? 13.719 -2.265 -24.608 1.00 92.94 261 LEU A C 1
ATOM 1845 O O . LEU A 1 261 ? 12.576 -2.118 -24.180 1.00 92.94 261 LEU A O 1
ATOM 1849 N N . SER A 1 262 ? 14.280 -3.470 -24.745 1.00 93.25 262 SER A N 1
ATOM 1850 C CA . SER A 1 262 ? 13.608 -4.701 -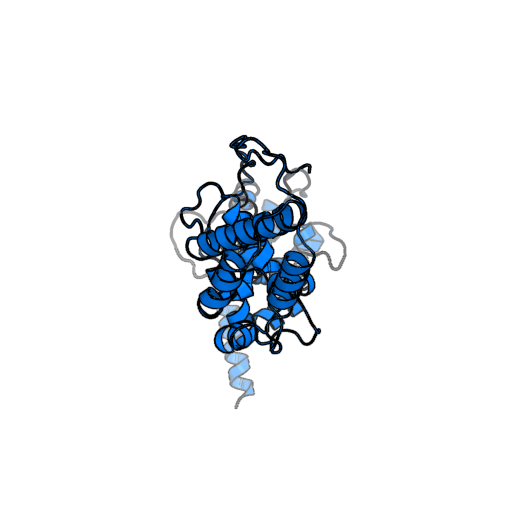24.314 1.00 93.25 262 SER A CA 1
ATOM 1851 C C . SER A 1 262 ? 13.388 -4.736 -22.798 1.00 93.25 262 SER A C 1
ATOM 1853 O O . SER A 1 262 ? 12.313 -5.132 -22.353 1.00 93.25 262 SER A O 1
ATOM 1855 N N . MET A 1 263 ? 14.348 -4.226 -22.018 1.00 92.81 263 MET A N 1
ATOM 1856 C CA . MET A 1 263 ? 14.239 -4.139 -20.560 1.00 92.81 263 MET A CA 1
ATOM 1857 C C . MET A 1 263 ? 13.190 -3.107 -20.132 1.00 92.81 263 MET A C 1
ATOM 1859 O O . MET A 1 263 ? 12.309 -3.441 -19.346 1.00 92.81 263 MET A O 1
ATOM 1863 N N . VAL A 1 264 ? 13.202 -1.898 -20.706 1.00 92.12 264 VAL A N 1
ATOM 1864 C CA . VAL A 1 264 ? 12.181 -0.862 -20.445 1.00 92.12 264 VAL A CA 1
ATOM 1865 C C . VAL A 1 264 ? 10.779 -1.385 -20.766 1.00 92.12 264 VAL A C 1
ATOM 1867 O O . VAL A 1 264 ? 9.858 -1.223 -19.975 1.00 92.12 264 VAL A O 1
ATOM 1870 N N . LYS A 1 265 ? 10.613 -2.103 -21.882 1.00 92.06 265 LYS A N 1
ATOM 1871 C CA . LYS A 1 265 ? 9.326 -2.714 -22.256 1.00 92.06 265 LYS A CA 1
ATOM 1872 C C . LYS A 1 265 ? 8.888 -3.866 -21.349 1.00 92.06 265 LYS A C 1
ATOM 1874 O O . LYS A 1 265 ? 7.717 -4.231 -21.382 1.00 92.06 265 LYS A O 1
ATOM 1879 N N . SER A 1 266 ? 9.804 -4.461 -20.585 1.00 93.88 266 SER A N 1
ATOM 1880 C CA . SER A 1 266 ? 9.474 -5.502 -19.606 1.00 93.88 266 SER A CA 1
ATOM 1881 C C . SER A 1 266 ? 8.979 -4.933 -18.274 1.00 93.88 266 SER A C 1
ATOM 1883 O O . SER A 1 266 ? 8.394 -5.667 -17.476 1.00 93.88 266 SER A O 1
ATOM 1885 N N . PHE A 1 267 ? 9.178 -3.631 -18.033 1.00 94.75 267 PHE A N 1
ATOM 1886 C CA . PHE A 1 267 ? 8.630 -2.973 -16.857 1.00 94.75 267 PHE A CA 1
ATOM 1887 C C . PHE A 1 267 ? 7.101 -2.904 -16.922 1.00 94.75 267 PHE A C 1
ATOM 1889 O O . PHE A 1 267 ? 6.519 -2.805 -18.007 1.00 94.75 267 PHE A O 1
ATOM 1896 N N . PRO A 1 268 ? 6.430 -2.941 -15.760 1.00 95.81 268 PRO A N 1
ATOM 1897 C CA . PRO A 1 268 ? 4.990 -2.781 -15.715 1.00 95.81 268 PRO A CA 1
ATOM 1898 C C . PRO A 1 268 ? 4.597 -1.392 -16.250 1.00 95.81 268 PRO A C 1
ATOM 1900 O O . PRO A 1 268 ? 5.303 -0.413 -16.000 1.00 95.81 268 PRO A O 1
ATOM 1903 N N . PRO A 1 269 ? 3.468 -1.277 -16.971 1.00 94.88 269 PRO A N 1
ATOM 1904 C CA . PRO A 1 269 ? 3.036 -0.035 -17.610 1.00 94.88 269 PRO A CA 1
ATOM 1905 C C . PRO A 1 269 ? 2.381 0.942 -16.621 1.00 94.88 269 PRO A C 1
ATOM 1907 O O . PRO A 1 269 ? 1.321 1.505 -16.891 1.00 94.88 269 PRO A O 1
ATOM 1910 N N . CYS A 1 270 ? 2.993 1.116 -15.454 1.00 96.06 270 CYS A N 1
ATOM 1911 C CA . CYS A 1 270 ? 2.534 1.956 -14.356 1.00 96.06 270 CYS A CA 1
ATOM 1912 C C . CYS A 1 270 ? 3.445 3.179 -14.181 1.00 96.06 270 CYS A C 1
ATOM 1914 O O . CYS A 1 270 ? 4.445 3.337 -14.888 1.00 96.06 270 CYS A O 1
ATOM 1916 N N . THR A 1 271 ? 3.080 4.077 -13.267 1.00 94.25 271 THR A N 1
ATOM 1917 C CA . THR A 1 271 ? 3.818 5.318 -13.021 1.00 94.25 271 THR A CA 1
ATOM 1918 C C . THR A 1 271 ? 4.555 5.323 -11.684 1.00 94.25 271 THR A C 1
ATOM 1920 O O . THR A 1 271 ? 4.036 4.864 -10.667 1.00 94.25 271 THR A O 1
ATOM 1923 N N . ILE A 1 272 ? 5.770 5.875 -11.687 1.00 90.31 272 ILE A N 1
ATOM 1924 C CA . ILE A 1 272 ? 6.532 6.261 -10.492 1.00 90.31 272 ILE A CA 1
ATOM 1925 C C . ILE A 1 272 ? 6.734 7.772 -10.585 1.00 90.31 272 ILE A C 1
ATOM 1927 O O . ILE A 1 272 ? 7.171 8.265 -11.624 1.00 90.31 272 ILE A O 1
ATOM 1931 N N . ASP A 1 273 ? 6.339 8.514 -9.549 1.00 85.50 273 ASP A N 1
ATOM 1932 C CA . ASP A 1 273 ? 6.380 9.987 -9.526 1.00 85.50 273 ASP A CA 1
ATOM 1933 C C . ASP A 1 273 ? 5.710 10.635 -10.756 1.00 85.50 273 ASP A C 1
ATOM 1935 O O . ASP A 1 273 ? 6.176 11.623 -11.324 1.00 85.50 273 ASP A O 1
ATOM 1939 N N . GLY A 1 274 ? 4.615 10.022 -11.221 1.00 86.62 274 GLY A N 1
ATOM 1940 C CA . GLY A 1 274 ? 3.858 10.460 -12.397 1.00 86.62 274 GLY A CA 1
ATOM 1941 C C . GLY A 1 274 ? 4.511 10.154 -13.752 1.00 86.62 274 GLY A C 1
ATOM 1942 O O . GLY A 1 274 ? 3.908 10.446 -14.784 1.00 86.62 274 GLY A O 1
ATOM 1943 N N . LYS A 1 275 ? 5.701 9.541 -13.789 1.00 89.81 275 LYS A N 1
ATOM 1944 C CA . LYS A 1 275 ? 6.370 9.105 -15.024 1.00 89.81 275 LYS A CA 1
ATOM 1945 C C . LYS A 1 275 ? 6.076 7.636 -15.308 1.00 89.81 275 LYS A C 1
ATOM 1947 O O . LYS A 1 275 ? 6.233 6.797 -14.426 1.00 89.81 275 LYS A O 1
ATOM 1952 N N . ASN A 1 276 ? 5.677 7.310 -16.537 1.00 92.88 276 ASN A N 1
ATOM 1953 C CA . ASN A 1 276 ? 5.511 5.918 -16.957 1.00 92.88 276 ASN A CA 1
ATOM 1954 C C . ASN A 1 276 ? 6.886 5.258 -17.097 1.00 92.88 276 ASN A C 1
ATOM 1956 O O . ASN A 1 276 ? 7.674 5.643 -17.956 1.00 92.88 276 ASN A O 1
ATOM 1960 N N . ILE A 1 277 ? 7.162 4.247 -16.278 1.00 92.88 277 ILE A N 1
ATOM 1961 C CA . ILE A 1 277 ? 8.481 3.601 -16.249 1.00 92.88 277 ILE A CA 1
ATOM 1962 C C . ILE A 1 277 ? 8.740 2.699 -17.457 1.00 92.88 277 ILE A C 1
ATOM 1964 O O . ILE A 1 277 ? 9.887 2.409 -17.776 1.00 92.88 277 ILE A O 1
ATOM 1968 N N . SER A 1 278 ? 7.682 2.273 -18.145 1.00 94.00 278 SER A N 1
ATOM 1969 C CA . SER A 1 278 ? 7.776 1.486 -19.378 1.00 94.00 278 SER A CA 1
ATOM 1970 C C . SER A 1 278 ? 7.880 2.351 -20.640 1.00 94.00 278 SER A C 1
ATOM 1972 O O . SER A 1 278 ? 7.887 1.810 -21.746 1.00 94.00 278 SER A O 1
ATOM 1974 N N . ASP A 1 279 ? 7.929 3.683 -20.502 1.00 92.94 279 ASP A N 1
ATOM 1975 C CA . ASP A 1 279 ? 7.994 4.610 -21.632 1.00 92.94 279 ASP A CA 1
ATOM 1976 C C . ASP A 1 279 ? 9.417 4.678 -22.223 1.00 92.94 279 ASP A C 1
ATOM 1978 O O . ASP A 1 279 ? 10.338 5.189 -21.586 1.00 92.94 279 ASP A O 1
ATOM 1982 N N . PRO A 1 280 ? 9.632 4.213 -23.468 1.00 92.69 280 PRO A N 1
ATOM 1983 C CA . PRO A 1 280 ? 10.941 4.250 -24.112 1.00 92.69 280 PRO A CA 1
ATOM 1984 C C . PRO A 1 280 ? 11.301 5.616 -24.721 1.00 92.69 280 PRO A C 1
ATOM 1986 O O . PRO A 1 280 ? 12.307 5.712 -25.427 1.00 92.69 280 PRO A O 1
ATOM 1989 N N . THR A 1 281 ? 10.496 6.665 -24.519 1.00 91.31 281 THR A N 1
ATOM 1990 C CA . THR A 1 281 ? 10.676 7.977 -25.166 1.00 91.31 281 THR A CA 1
ATOM 1991 C C . THR A 1 281 ? 12.058 8.584 -24.924 1.00 91.31 281 THR A C 1
ATOM 1993 O O . THR A 1 281 ? 12.646 9.135 -25.857 1.00 91.31 281 THR A O 1
ATOM 1996 N N . GLU A 1 282 ? 12.625 8.441 -23.726 1.00 88.00 282 GLU A N 1
ATOM 1997 C CA . GLU A 1 282 ? 13.986 8.916 -23.434 1.00 88.00 282 GLU A CA 1
ATOM 1998 C C . GLU A 1 282 ? 15.029 8.197 -24.299 1.00 88.00 282 GLU A C 1
ATOM 2000 O O . GLU A 1 282 ? 15.884 8.832 -24.917 1.00 88.00 282 GLU A O 1
ATOM 2005 N N . LEU A 1 283 ? 14.900 6.877 -24.452 1.00 89.50 283 LEU A N 1
ATOM 2006 C CA . LEU A 1 283 ? 15.797 6.078 -25.282 1.00 89.50 283 LEU A CA 1
ATOM 2007 C C . LEU A 1 283 ? 15.635 6.385 -26.778 1.00 89.50 283 LEU A C 1
ATOM 2009 O O . LEU A 1 283 ? 16.620 6.383 -27.512 1.00 89.50 283 LEU A O 1
ATOM 2013 N N . TYR A 1 284 ? 14.418 6.698 -27.230 1.00 92.81 284 TYR A N 1
ATOM 2014 C CA . TYR A 1 284 ? 14.169 7.177 -28.595 1.00 92.81 284 TYR A CA 1
ATOM 2015 C C . TYR A 1 284 ? 14.717 8.578 -28.845 1.00 92.81 284 TYR A C 1
ATOM 2017 O O . TYR A 1 284 ? 15.119 8.881 -29.964 1.00 92.81 284 TYR A O 1
ATOM 2025 N N . THR A 1 285 ? 14.728 9.431 -27.825 1.00 90.12 285 THR A N 1
ATOM 2026 C CA . THR A 1 285 ? 15.310 10.773 -27.917 1.00 90.12 285 THR A CA 1
ATOM 2027 C C . THR A 1 285 ? 16.831 10.685 -28.002 1.00 90.12 285 THR A C 1
ATOM 2029 O O . THR A 1 285 ? 17.445 11.364 -28.819 1.00 90.12 285 THR A O 1
ATOM 2032 N N . LEU A 1 286 ? 17.425 9.793 -27.209 1.00 88.94 286 LEU A N 1
ATOM 2033 C CA . LEU A 1 286 ? 18.859 9.538 -27.191 1.00 88.94 286 LEU A CA 1
ATOM 2034 C C . LEU A 1 286 ? 19.354 8.841 -28.467 1.00 88.94 286 LEU A C 1
ATOM 2036 O O . LEU A 1 286 ? 20.354 9.249 -29.050 1.00 88.94 286 LEU A O 1
ATOM 2040 N N . CYS A 1 287 ? 18.645 7.800 -28.905 1.00 91.88 287 CYS A N 1
ATOM 2041 C CA . CYS A 1 287 ? 18.984 6.992 -30.070 1.00 91.88 287 CYS A CA 1
ATOM 2042 C C . CYS A 1 287 ? 17.782 6.897 -31.026 1.00 91.88 287 CYS A C 1
ATOM 2044 O O . CYS A 1 287 ? 17.061 5.895 -31.029 1.00 91.88 287 CYS A O 1
ATOM 2046 N N . PRO A 1 288 ? 17.552 7.912 -31.880 1.00 91.69 288 PRO A N 1
ATOM 2047 C CA . PRO A 1 288 ? 16.400 7.942 -32.785 1.00 91.69 288 PRO A CA 1
ATOM 2048 C C . PRO A 1 288 ? 16.291 6.725 -33.710 1.00 91.69 288 PRO A C 1
ATOM 2050 O O . PRO A 1 288 ? 15.189 6.324 -34.073 1.00 91.69 288 PRO A O 1
ATOM 2053 N N . ASN A 1 289 ? 17.421 6.097 -34.040 1.00 89.62 289 ASN A N 1
ATOM 2054 C CA . ASN A 1 289 ? 17.505 4.911 -34.888 1.00 89.62 289 ASN A CA 1
ATOM 2055 C C . ASN A 1 289 ? 16.911 3.635 -34.262 1.00 89.62 289 ASN A C 1
ATOM 2057 O O . ASN A 1 289 ? 16.749 2.647 -34.972 1.00 89.62 289 ASN A O 1
ATOM 2061 N N . VAL A 1 290 ? 16.601 3.619 -32.958 1.00 88.94 290 VAL A N 1
ATOM 2062 C CA . VAL A 1 290 ? 15.893 2.487 -32.329 1.00 88.94 290 VAL A CA 1
ATOM 2063 C C . VAL A 1 290 ? 14.383 2.675 -32.231 1.00 88.94 290 VAL A C 1
ATOM 2065 O O . VAL A 1 290 ? 13.673 1.764 -31.794 1.00 88.94 290 VAL A O 1
ATOM 2068 N N . LYS A 1 291 ? 13.870 3.840 -32.634 1.00 89.38 291 LYS A N 1
ATOM 2069 C CA . LYS A 1 291 ? 12.434 4.072 -32.731 1.00 89.38 291 LYS A CA 1
ATOM 2070 C C . LYS A 1 291 ? 11.864 3.178 -33.841 1.00 89.38 291 LYS A C 1
ATOM 2072 O O . LYS A 1 291 ? 12.424 3.173 -34.932 1.00 89.38 291 LYS A O 1
ATOM 2077 N N . PRO A 1 292 ? 10.770 2.432 -33.603 1.00 84.12 292 PRO A N 1
ATOM 2078 C CA . PRO A 1 292 ? 10.119 1.684 -34.668 1.00 84.12 292 PRO A CA 1
ATOM 2079 C C . PRO A 1 292 ? 9.718 2.649 -35.783 1.00 84.12 292 PRO A C 1
ATOM 2081 O O . PRO A 1 292 ? 9.039 3.648 -35.512 1.00 84.12 292 PRO A O 1
ATOM 2084 N N . ASP A 1 293 ? 10.123 2.362 -37.018 1.00 77.94 293 ASP A N 1
ATOM 2085 C CA . ASP A 1 293 ? 9.643 3.117 -38.165 1.00 77.94 293 ASP A CA 1
ATOM 2086 C C . ASP A 1 293 ? 8.118 3.002 -38.208 1.00 77.94 293 ASP A C 1
ATOM 2088 O O . ASP A 1 293 ? 7.549 1.912 -38.212 1.00 77.94 293 ASP A O 1
ATOM 2092 N N . LYS A 1 294 ? 7.426 4.146 -38.239 1.00 62.78 294 LYS A N 1
ATOM 2093 C CA . LYS A 1 294 ? 5.958 4.186 -38.373 1.00 62.78 294 LYS A CA 1
ATOM 2094 C C . LYS A 1 294 ? 5.470 3.618 -39.717 1.00 62.78 294 LYS A C 1
ATOM 2096 O O . LYS A 1 294 ? 4.265 3.499 -39.922 1.00 62.78 294 LYS A O 1
ATOM 2101 N N . SER A 1 295 ? 6.388 3.287 -40.626 1.00 53.03 295 SER A N 1
ATOM 2102 C CA . SER A 1 295 ? 6.099 2.636 -41.898 1.00 53.03 295 SER A CA 1
ATOM 2103 C C . SER A 1 295 ? 5.830 1.152 -41.655 1.00 53.03 295 SER A C 1
ATOM 2105 O O . SER A 1 295 ? 6.744 0.358 -41.445 1.00 53.03 295 SER A O 1
ATOM 2107 N N . GLY A 1 296 ? 4.549 0.791 -41.614 1.00 53.75 296 GLY A N 1
ATOM 2108 C CA . GLY A 1 296 ? 4.099 -0.572 -41.388 1.00 53.75 296 GLY A CA 1
ATOM 2109 C C . GLY A 1 296 ? 4.656 -1.565 -42.408 1.00 53.75 296 GLY A C 1
ATOM 2110 O O . GLY A 1 296 ? 4.314 -1.526 -43.582 1.00 53.75 296 GLY A O 1
ATOM 2111 N N . ALA A 1 297 ? 5.431 -2.520 -41.913 1.00 44.09 297 ALA A N 1
ATOM 2112 C CA . ALA A 1 297 ? 5.423 -3.902 -42.364 1.00 44.09 297 ALA A CA 1
ATOM 2113 C C . ALA A 1 297 ? 5.906 -4.741 -41.182 1.00 44.09 297 ALA A C 1
ATOM 2115 O O . ALA A 1 297 ? 7.035 -4.594 -40.720 1.00 44.09 297 ALA A O 1
ATOM 2116 N N . ALA A 1 298 ? 5.030 -5.588 -40.647 1.00 44.78 298 ALA A N 1
ATOM 2117 C CA . ALA A 1 298 ? 5.397 -6.567 -39.639 1.00 44.78 298 ALA A CA 1
ATOM 2118 C C . ALA A 1 298 ? 6.338 -7.605 -40.271 1.00 44.78 298 ALA A C 1
ATOM 2120 O O . ALA A 1 298 ? 5.916 -8.690 -40.657 1.00 44.78 298 ALA A O 1
ATOM 2121 N N . THR A 1 299 ? 7.629 -7.294 -40.382 1.00 46.03 299 THR A N 1
ATOM 2122 C CA . THR A 1 299 ? 8.646 -8.340 -40.424 1.00 46.03 299 THR A CA 1
ATOM 2123 C C . THR A 1 299 ? 8.648 -8.978 -39.048 1.00 46.03 299 THR A C 1
ATOM 2125 O O . THR A 1 299 ? 9.199 -8.430 -38.094 1.00 46.03 299 THR A O 1
ATOM 2128 N N . ILE A 1 300 ? 7.940 -10.104 -38.957 1.00 46.34 300 ILE A N 1
ATOM 2129 C CA . ILE A 1 300 ? 7.971 -11.071 -37.862 1.00 46.34 300 ILE A CA 1
ATOM 2130 C C . ILE A 1 300 ? 9.446 -11.300 -37.516 1.00 46.34 300 ILE A C 1
ATOM 2132 O O . ILE A 1 300 ? 10.187 -11.968 -38.232 1.00 46.34 300 ILE A O 1
ATOM 2136 N N . SER A 1 301 ? 9.886 -10.610 -36.466 1.00 43.31 301 SER A N 1
ATOM 2137 C CA . SER A 1 301 ? 11.270 -10.582 -36.023 1.00 43.31 301 SER A CA 1
ATOM 2138 C C . SER A 1 301 ? 11.616 -11.914 -35.365 1.00 43.31 301 SER A C 1
ATOM 2140 O O . SER A 1 301 ? 10.813 -12.509 -34.643 1.00 43.31 301 SER A O 1
ATOM 2142 N N . VAL A 1 302 ? 12.847 -12.338 -35.624 1.00 49.88 302 VAL A N 1
ATOM 2143 C CA . VAL A 1 302 ? 13.543 -13.599 -35.322 1.00 49.88 302 VAL A CA 1
ATOM 2144 C C . VAL A 1 302 ? 13.398 -14.107 -33.870 1.00 49.88 302 VAL A C 1
ATOM 2146 O O . VAL A 1 302 ? 13.696 -15.262 -33.585 1.00 49.88 302 VAL A O 1
ATOM 2149 N N . PHE A 1 303 ? 12.848 -13.317 -32.949 1.00 46.00 303 PHE A N 1
ATOM 2150 C CA . PHE A 1 303 ? 12.601 -13.712 -31.557 1.00 46.00 303 PHE A CA 1
ATOM 2151 C C . PHE A 1 303 ? 11.477 -14.743 -31.355 1.00 46.00 303 PHE A C 1
ATOM 2153 O O . PHE A 1 303 ? 11.449 -15.407 -30.320 1.00 46.00 303 PHE A O 1
ATOM 2160 N N . THR A 1 304 ? 10.581 -14.942 -32.328 1.00 44.66 304 THR A N 1
ATOM 2161 C CA . THR A 1 304 ? 9.583 -16.033 -32.258 1.00 44.66 304 THR A CA 1
ATOM 2162 C C . THR A 1 304 ? 10.190 -17.417 -32.503 1.00 44.66 304 THR A C 1
ATOM 2164 O O . THR A 1 304 ? 9.635 -18.411 -32.035 1.00 44.66 304 THR A O 1
ATOM 2167 N N . TRP A 1 305 ? 11.360 -17.507 -33.143 1.00 37.78 305 TRP A N 1
ATOM 2168 C CA . TRP A 1 305 ? 12.046 -18.787 -33.343 1.00 37.78 305 TRP A CA 1
ATOM 2169 C C . TRP A 1 305 ? 12.687 -19.315 -32.057 1.00 37.78 305 TRP A C 1
ATOM 2171 O O . TRP A 1 305 ? 12.666 -20.519 -31.812 1.00 37.78 305 TRP A O 1
ATOM 2181 N N . SER A 1 306 ? 13.168 -18.432 -31.179 1.00 43.28 306 SER A N 1
ATOM 2182 C CA . SER A 1 306 ? 13.790 -18.836 -29.913 1.00 43.28 306 SER A CA 1
ATOM 2183 C C . SER A 1 306 ? 12.795 -19.512 -28.961 1.00 43.28 306 SER A C 1
ATOM 2185 O O . SER A 1 306 ? 13.140 -20.489 -28.304 1.00 43.28 306 SER A O 1
ATOM 2187 N N . TYR A 1 307 ? 11.539 -19.050 -28.924 1.00 45.34 307 TYR A N 1
ATOM 2188 C CA . TYR A 1 307 ? 10.495 -19.664 -28.093 1.00 45.34 307 TYR A CA 1
ATOM 2189 C C . TYR A 1 307 ? 9.961 -20.979 -28.675 1.00 45.34 307 TYR A C 1
ATOM 2191 O O . TYR A 1 307 ? 9.678 -21.904 -27.914 1.00 45.34 307 TYR A O 1
ATOM 2199 N N . ALA A 1 308 ? 9.875 -21.102 -30.005 1.00 47.06 308 ALA A N 1
ATOM 2200 C CA . ALA A 1 308 ? 9.467 -22.349 -30.651 1.00 47.06 308 ALA A CA 1
ATOM 2201 C C . ALA A 1 308 ? 10.493 -23.477 -30.432 1.00 47.06 308 ALA A C 1
ATOM 2203 O O . ALA A 1 308 ? 10.106 -24.612 -30.168 1.00 47.06 308 ALA A O 1
ATOM 2204 N N . VAL A 1 309 ? 11.797 -23.173 -30.455 1.00 50.97 309 VAL A N 1
ATOM 2205 C CA . VAL A 1 309 ? 12.851 -24.180 -30.222 1.00 50.97 309 VAL A CA 1
ATOM 2206 C C . VAL A 1 309 ? 12.874 -24.664 -28.765 1.00 50.97 309 VAL A C 1
ATOM 2208 O O . VAL A 1 309 ? 13.058 -25.856 -28.525 1.00 50.97 309 VAL A O 1
ATOM 2211 N N . VAL A 1 310 ? 12.613 -23.788 -27.787 1.00 51.22 310 VAL A N 1
ATOM 2212 C CA . VAL A 1 310 ? 12.531 -24.191 -26.368 1.00 51.22 310 VAL A CA 1
ATOM 2213 C C . VAL A 1 310 ? 11.290 -25.053 -26.095 1.00 51.22 310 VAL A C 1
ATOM 2215 O O . VAL A 1 310 ? 11.380 -26.031 -25.355 1.00 51.22 310 VAL A O 1
ATOM 2218 N N . LEU A 1 311 ? 10.154 -24.763 -26.740 1.00 45.88 311 LEU A N 1
ATOM 2219 C CA . LEU A 1 311 ? 8.940 -25.582 -26.621 1.00 45.88 311 LEU A CA 1
ATOM 2220 C C . LEU A 1 311 ? 9.080 -26.959 -27.287 1.00 45.88 311 LEU A C 1
ATOM 2222 O O . LEU A 1 311 ? 8.599 -27.944 -26.734 1.00 45.88 311 LEU A O 1
ATOM 2226 N N . VAL A 1 312 ? 9.778 -27.062 -28.423 1.00 51.69 312 VAL A N 1
ATOM 2227 C CA . VAL A 1 312 ? 10.018 -28.360 -29.082 1.00 51.69 312 VAL A CA 1
ATOM 2228 C C . VAL A 1 312 ? 10.993 -29.229 -28.278 1.00 51.69 312 VAL A C 1
ATOM 2230 O O . VAL A 1 312 ? 10.762 -30.427 -28.144 1.00 51.69 312 VAL A O 1
ATOM 2233 N N . MET A 1 313 ? 12.026 -28.647 -27.660 1.00 46.56 313 MET A N 1
ATOM 2234 C CA . MET A 1 313 ? 12.949 -29.410 -26.805 1.00 46.56 313 MET A CA 1
ATOM 2235 C C . MET A 1 313 ? 12.290 -29.919 -25.513 1.00 46.56 313 MET A C 1
ATOM 2237 O O . MET A 1 313 ? 12.604 -31.018 -25.067 1.00 46.56 313 MET A O 1
ATOM 2241 N N . ALA A 1 314 ? 11.344 -29.175 -24.930 1.00 44.91 314 ALA A N 1
ATOM 2242 C CA . ALA A 1 314 ? 10.636 -29.616 -23.725 1.00 44.91 314 ALA A CA 1
ATOM 2243 C C . ALA A 1 314 ? 9.686 -30.804 -23.982 1.00 44.91 314 ALA A C 1
ATOM 2245 O O . ALA A 1 314 ? 9.506 -31.642 -23.103 1.00 44.91 314 ALA A O 1
ATOM 2246 N N . VAL A 1 315 ? 9.106 -30.908 -25.184 1.00 48.84 315 VAL A N 1
ATOM 2247 C CA . VAL A 1 315 ? 8.202 -32.016 -25.545 1.00 48.84 315 VAL A CA 1
ATOM 2248 C C . VAL A 1 315 ? 8.971 -33.306 -25.852 1.00 48.84 315 VAL A C 1
ATOM 2250 O O . VAL A 1 315 ? 8.481 -34.384 -25.536 1.00 48.84 315 VAL A O 1
ATOM 2253 N N . VAL A 1 316 ? 10.192 -33.224 -26.388 1.00 49.47 316 VAL A N 1
ATOM 2254 C CA . VAL A 1 316 ? 11.021 -34.412 -26.689 1.00 49.47 316 VAL A CA 1
ATOM 2255 C C . VAL A 1 316 ? 11.603 -35.067 -25.427 1.00 49.47 316 VAL A C 1
ATOM 2257 O O . VAL A 1 316 ? 11.930 -36.242 -25.454 1.00 49.47 316 VAL A O 1
ATOM 2260 N N . VAL A 1 317 ? 11.695 -34.349 -24.304 1.00 50.53 317 VAL A N 1
ATOM 2261 C CA . VAL A 1 317 ? 12.163 -34.914 -23.019 1.00 50.53 317 VAL A CA 1
ATOM 2262 C C . VAL A 1 317 ? 11.026 -35.598 -22.232 1.00 50.53 317 VAL A C 1
ATOM 2264 O O . VAL A 1 317 ? 11.278 -36.267 -21.233 1.00 50.53 317 VAL A O 1
ATOM 2267 N N . LEU A 1 318 ? 9.771 -35.455 -22.674 1.00 46.69 318 LEU A N 1
ATOM 2268 C CA . LEU A 1 318 ? 8.580 -36.019 -22.022 1.00 46.69 318 LEU A CA 1
ATOM 2269 C C . LEU A 1 318 ? 7.995 -37.260 -22.731 1.00 46.69 318 LEU A C 1
ATOM 2271 O O . LEU A 1 318 ? 6.952 -37.753 -22.300 1.00 46.69 318 LEU A O 1
ATOM 2275 N N . PHE A 1 319 ? 8.666 -37.779 -23.764 1.00 47.59 319 PHE A N 1
ATOM 2276 C CA . PHE A 1 319 ? 8.380 -39.062 -24.424 1.00 47.59 319 PHE A CA 1
ATOM 2277 C C . PHE A 1 319 ? 9.635 -39.935 -24.445 1.00 47.59 319 PHE A C 1
ATOM 2279 O O . PHE A 1 319 ? 9.474 -41.174 -24.374 1.00 47.59 319 PHE A O 1
#

Secondary structure (DSSP, 8-state):
----------------PPPPPHHHHHHHHHHHHSBPPHHHHHHHTS--BHHHHTTSHHHHTSGGGHHHHHHHHHHS--STTTHHHHHHHHHHHHHHHHHHS---SSSBPPHHHHHHHHHHHHSBPPTTT--STT-BTGGG---SHHHHHHHHH-HHHHHHHHHHHHHS---B-TT--STT--BHHHHHHHHH--SPPPTTSBPPHHHHHHHHHHHTSBPPHHHHHHTTPPTT-BGGGTSPPS-GGGPPTTGGGSSHHHHHHHHHHHS-S-EETTEETT-THHHHHH-GGGSPPSS------THHHHHHHHHHHHHHTT-

Radius of gyration: 28.27 Å; chains: 1; bounding box: 57×69×87 Å